Protein AF-A0AAD2FH49-F1 (afdb_monomer_lite)

Radius of gyration: 32.59 Å; chains: 1; bounding box: 81×94×90 Å

Organism: NCBI:txid2856

Sequence (284 aa):
MRTQTQTQTTITRAQTTITLAEEEQEVKKQAQAKAGQAQAKAGRAKRKTRDEAHHVLVRAANIQMIRNMPEADAALTKRPERKGGIVVEDDMRAPFTLQDYVKVMGIAVTAFAFKYSIENGGDGLKIGFYRAQTNKVAKKLVRQGVRQDDGSIKRTGAVIREKGDLYLVDCNVTGSSEGTPDDPKFALKKLFEHHIFQKLDGLVAAGGQYEGYIPVIQGDNAGPHAEKEYFNWCKAQCEQRGWHWEPQAPQMPHINNLDLSVFPCMSRRHCAAARERGGLHVLK

pLDDT: mean 76.57, std 20.21, range [26.25, 97.62]

Foldseek 3Di:
DVVVVVVVVVVVVVVVVVVVVVVVVVVVVVVVVVVVVVVVVVVVVVVVVVQVVVCVVQVVQQLVCLVVPPFPVVPVPDDDDPPDDDPDDDDDDDAPDPVPPPDWDKDWDKDWDDDPDCVVPTDIGGLGIGTFKGKAFAQAWFADWDQDPVRDTDRPHDTPDHGGDIDIDRAAEAQAAQDGSVHGGRHPLSNCVNGNVVSVCQQADPPHVNDPDADEDEDECPRRCVPPVNVVVVQVVSVVVVHHYDYDDPPCLVPPCCSNPVVVVVVVVVVVVCCVPRNDDDDD

InterPro domains:
  IPR036397 Ribonuclease H superfamily [G3DSA:3.30.420.10] (115-277)

Secondary structure (DSSP, 8-state):
-HHHHHHHHHHHHHHHHHHHHHHHHHHHHHHHHHHHHHHHHHHHHHHHHHHHHHHHHHHHHHHHHHHT---TTSSSS-PPP----------------GGG-----EEEEEEEE-SS-GGG--EEEEEEEEE-EEEEE-SS-EEPPEE-TTS-EES-SSEEE-TT-EEEEE--EESS--B-SSSB-EEHHHHIIIIIHHHHHHHHSTTSTTTT---EE----STTTT-HHHHHHHHHHHHHHT-EE-PPPTT-GGG-HIIIIIHHHHHHHHHHHHHHHH------

Structure (mmCIF, N/CA/C/O backbone):
data_AF-A0AAD2FH49-F1
#
_entry.id   AF-A0AAD2FH49-F1
#
loop_
_atom_site.group_PDB
_atom_site.id
_atom_site.type_symbol
_atom_site.label_atom_id
_atom_site.label_alt_id
_atom_site.label_comp_id
_atom_site.label_asym_id
_atom_site.label_entity_id
_atom_site.label_seq_id
_atom_site.pdbx_PDB_ins_code
_atom_site.Cartn_x
_atom_site.Cartn_y
_atom_site.Cartn_z
_atom_site.occupancy
_atom_site.B_iso_or_equiv
_atom_site.auth_seq_id
_atom_site.auth_comp_id
_atom_site.auth_asym_id
_atom_site.auth_atom_id
_atom_site.pdbx_PDB_model_num
ATOM 1 N N . MET A 1 1 ? 56.542 54.021 -61.787 1.00 53.12 1 MET A N 1
ATOM 2 C CA . MET A 1 1 ? 55.299 54.357 -61.050 1.00 53.12 1 MET A CA 1
ATOM 3 C C . MET A 1 1 ? 54.089 53.471 -61.386 1.00 53.12 1 MET A C 1
ATOM 5 O O . MET A 1 1 ? 53.347 53.183 -60.465 1.00 53.12 1 MET A O 1
ATOM 9 N N . ARG A 1 2 ? 53.878 52.971 -62.622 1.00 52.41 2 ARG A N 1
ATOM 10 C CA . ARG A 1 2 ? 52.701 52.122 -62.961 1.00 52.41 2 ARG A CA 1
ATOM 11 C C . ARG A 1 2 ? 52.651 50.734 -62.290 1.00 52.41 2 ARG A C 1
ATOM 13 O O . ARG A 1 2 ? 51.568 50.211 -62.060 1.00 52.41 2 ARG A O 1
ATOM 20 N N . THR A 1 3 ? 53.799 50.151 -61.957 1.00 53.25 3 THR A N 1
ATOM 21 C CA . THR A 1 3 ? 53.907 48.790 -61.403 1.00 53.25 3 THR A CA 1
ATOM 22 C C . THR A 1 3 ? 53.527 48.691 -59.924 1.00 53.25 3 THR A C 1
ATOM 24 O O . THR A 1 3 ? 52.975 47.677 -59.522 1.00 53.25 3 THR A O 1
ATOM 27 N N . GLN A 1 4 ? 53.735 49.737 -59.114 1.00 55.31 4 GLN A N 1
ATOM 28 C CA . GLN A 1 4 ? 53.310 49.725 -57.703 1.00 55.31 4 GLN A CA 1
ATOM 29 C C . GLN A 1 4 ? 51.782 49.779 -57.561 1.00 55.31 4 GLN A C 1
ATOM 31 O O . GLN A 1 4 ? 51.217 49.063 -56.739 1.00 55.31 4 GLN A O 1
ATOM 36 N N . THR A 1 5 ? 51.099 50.555 -58.409 1.00 55.72 5 THR A N 1
ATOM 37 C CA . THR A 1 5 ? 49.636 50.695 -58.367 1.00 55.72 5 THR A CA 1
ATOM 38 C C . THR A 1 5 ? 48.919 49.389 -58.730 1.00 55.72 5 THR A C 1
ATOM 40 O O . THR A 1 5 ? 47.949 49.028 -58.071 1.00 55.72 5 THR A O 1
ATOM 43 N N . GLN A 1 6 ? 49.423 48.629 -59.714 1.00 59.06 6 GLN A N 1
ATOM 44 C CA . GLN A 1 6 ? 48.842 47.331 -60.096 1.00 59.06 6 GLN A CA 1
ATOM 45 C C . GLN A 1 6 ? 48.976 46.271 -58.994 1.00 59.06 6 GLN A C 1
ATOM 47 O O . GLN A 1 6 ? 48.024 45.529 -58.733 1.00 59.06 6 GLN A O 1
ATOM 52 N N . THR A 1 7 ? 50.116 46.222 -58.302 1.00 62.09 7 THR A N 1
ATOM 53 C CA . THR A 1 7 ? 50.324 45.287 -57.187 1.00 62.09 7 THR A CA 1
ATOM 54 C C . THR A 1 7 ? 49.388 45.603 -56.021 1.00 62.09 7 THR A C 1
ATOM 56 O O . THR A 1 7 ? 48.780 44.699 -55.453 1.00 62.09 7 THR A O 1
ATOM 59 N N . GLN A 1 8 ? 49.188 46.887 -55.713 1.00 61.19 8 GLN A N 1
ATOM 60 C CA . GLN A 1 8 ? 48.334 47.313 -54.603 1.00 61.19 8 GLN A CA 1
ATOM 61 C C . GLN A 1 8 ? 46.848 47.025 -54.870 1.00 61.19 8 GLN A C 1
ATOM 63 O O . GLN A 1 8 ? 46.169 46.487 -54.002 1.00 61.19 8 GLN A O 1
ATOM 68 N N . THR A 1 9 ? 46.359 47.252 -56.097 1.00 64.56 9 THR A N 1
ATOM 69 C CA . THR A 1 9 ? 44.984 46.878 -56.488 1.00 64.56 9 THR A CA 1
ATOM 70 C C . THR A 1 9 ? 44.748 45.365 -56.430 1.00 64.56 9 THR A C 1
ATOM 72 O O . THR A 1 9 ? 43.659 44.918 -56.065 1.00 64.56 9 THR A O 1
ATOM 75 N N . THR A 1 10 ? 45.764 44.564 -56.762 1.00 64.25 10 THR A N 1
ATOM 76 C CA . THR A 1 10 ? 45.671 43.096 -56.728 1.00 64.25 10 THR A CA 1
ATOM 77 C C . THR A 1 10 ? 45.606 42.572 -55.292 1.00 64.25 10 THR A C 1
ATOM 79 O O . THR A 1 10 ? 44.780 41.711 -54.995 1.00 64.25 10 THR A O 1
ATOM 82 N N . ILE A 1 11 ? 46.400 43.147 -54.381 1.00 68.06 11 ILE A N 1
ATOM 83 C CA . ILE A 1 11 ? 46.371 42.810 -52.949 1.00 68.06 11 ILE A CA 1
ATOM 84 C C . ILE A 1 11 ? 45.011 43.163 -52.336 1.00 68.06 11 ILE A C 1
ATOM 86 O O . ILE A 1 11 ? 44.427 42.332 -51.646 1.00 68.06 11 ILE A O 1
ATOM 90 N N . THR A 1 12 ? 44.459 44.342 -52.642 1.00 69.00 12 THR A N 1
ATOM 91 C CA . THR A 1 12 ? 43.142 44.745 -52.127 1.00 69.00 12 THR A CA 1
ATOM 92 C C . THR A 1 12 ? 42.029 43.821 -52.623 1.00 69.00 12 THR A C 1
ATOM 94 O O . THR A 1 12 ? 41.204 43.386 -51.827 1.00 69.00 12 THR A O 1
ATOM 97 N N . ARG A 1 13 ? 42.028 43.434 -53.909 1.00 68.94 13 ARG A N 1
ATOM 98 C CA . ARG A 1 13 ? 41.040 42.474 -54.442 1.00 68.94 13 ARG A CA 1
ATOM 99 C C . ARG A 1 13 ? 41.152 41.093 -53.795 1.00 68.94 13 ARG A C 1
ATOM 101 O O . ARG A 1 13 ? 40.127 40.477 -53.507 1.00 68.94 13 ARG A O 1
ATOM 108 N N . ALA A 1 14 ? 42.372 40.617 -53.546 1.00 66.00 14 ALA A N 1
ATOM 109 C CA . ALA A 1 14 ? 42.597 39.351 -52.856 1.00 66.00 14 ALA A CA 1
ATOM 110 C C . ALA A 1 14 ? 42.095 39.405 -51.402 1.00 66.00 14 ALA A C 1
ATOM 112 O O . ALA A 1 14 ? 41.391 38.497 -50.971 1.00 66.00 14 ALA A O 1
ATOM 113 N N . GLN A 1 15 ? 42.368 40.498 -50.681 1.00 69.06 15 GLN A N 1
ATOM 114 C CA . GLN A 1 15 ? 41.883 40.705 -49.313 1.00 69.06 15 GLN A CA 1
ATOM 115 C C . GLN A 1 15 ? 40.352 40.748 -49.247 1.00 69.06 15 GLN A C 1
ATOM 117 O O . GLN A 1 15 ? 39.769 40.026 -48.447 1.00 69.06 15 GLN A O 1
ATOM 122 N N . THR A 1 16 ? 39.686 41.492 -50.139 1.00 70.88 16 THR A N 1
ATOM 123 C CA . THR A 1 16 ? 38.213 41.524 -50.197 1.00 70.88 16 THR A CA 1
ATOM 124 C C . THR A 1 16 ? 37.614 40.148 -50.502 1.00 70.88 16 THR A C 1
ATOM 126 O O . THR A 1 16 ? 36.592 39.782 -49.930 1.00 70.88 16 THR A O 1
ATOM 129 N N . THR A 1 17 ? 38.257 39.360 -51.369 1.00 73.06 17 THR A N 1
ATOM 130 C CA . THR A 1 17 ? 37.781 38.009 -51.714 1.00 73.06 17 THR A CA 1
ATOM 131 C C . THR A 1 17 ? 37.898 37.047 -50.527 1.00 73.06 17 THR A C 1
ATOM 133 O O . THR A 1 17 ? 36.992 36.248 -50.303 1.00 73.06 17 THR A O 1
ATOM 136 N N . ILE A 1 18 ? 38.976 37.143 -49.741 1.00 76.69 18 ILE A N 1
ATOM 137 C CA . ILE A 1 18 ? 39.164 36.339 -48.524 1.00 76.69 18 ILE A CA 1
ATOM 138 C C . ILE A 1 18 ? 38.099 36.698 -47.482 1.00 76.69 18 ILE A C 1
ATOM 140 O O . ILE A 1 18 ? 37.434 35.801 -46.972 1.00 76.69 18 ILE A O 1
ATOM 144 N N . THR A 1 19 ? 37.864 37.990 -47.237 1.00 76.69 19 THR A N 1
ATOM 145 C CA . THR A 1 19 ? 36.860 38.438 -46.258 1.00 76.69 19 THR A CA 1
ATOM 146 C C . THR A 1 19 ? 35.450 37.964 -46.618 1.00 76.69 19 THR A C 1
ATOM 148 O O . THR A 1 19 ? 34.736 37.457 -45.759 1.00 76.69 19 THR A O 1
ATOM 151 N N . LEU A 1 20 ? 35.060 38.042 -47.895 1.00 79.38 20 LEU A N 1
ATOM 152 C CA . LEU A 1 20 ? 33.750 37.553 -48.344 1.00 79.38 20 LEU A CA 1
ATOM 153 C C . LEU A 1 20 ? 33.606 36.030 -48.184 1.00 79.38 20 LEU A C 1
ATOM 155 O O . LEU A 1 20 ? 32.535 35.546 -47.821 1.00 79.38 20 LEU A O 1
ATOM 159 N N . ALA A 1 21 ? 34.678 35.268 -48.421 1.00 77.44 21 ALA A N 1
ATOM 160 C CA . ALA A 1 21 ? 34.669 33.819 -48.231 1.00 77.44 21 ALA A CA 1
ATOM 161 C C . ALA A 1 21 ? 34.563 33.425 -46.744 1.00 77.44 21 ALA A C 1
ATOM 163 O O . ALA A 1 21 ? 33.875 32.457 -46.412 1.00 77.44 21 ALA A O 1
ATOM 164 N N . GLU A 1 22 ? 35.209 34.177 -45.850 1.00 82.75 22 GLU A N 1
ATOM 165 C CA . GLU A 1 22 ? 35.111 33.987 -44.397 1.00 82.75 22 GLU A CA 1
ATOM 166 C C . GLU A 1 22 ? 33.700 34.303 -43.878 1.00 82.75 22 GLU A C 1
ATOM 168 O O . GLU A 1 22 ? 33.132 33.510 -43.121 1.00 82.75 22 GLU A O 1
ATOM 173 N N . GLU A 1 23 ? 33.085 35.395 -44.344 1.00 83.38 23 GLU A N 1
ATOM 174 C CA . GLU A 1 23 ? 31.694 35.734 -44.016 1.00 83.38 23 GLU A CA 1
ATOM 175 C C . GLU A 1 23 ? 30.713 34.656 -44.503 1.00 83.38 23 GLU A C 1
ATOM 177 O O . GLU A 1 23 ? 29.817 34.242 -43.762 1.00 83.38 23 GLU A O 1
ATOM 182 N N . GLU A 1 24 ? 30.900 34.131 -45.718 1.00 85.44 24 GLU A N 1
ATOM 183 C CA . GLU A 1 24 ? 30.046 33.067 -46.255 1.00 85.44 24 GLU A CA 1
ATOM 184 C C . GLU A 1 24 ? 30.174 31.759 -45.450 1.00 85.44 24 GLU A C 1
ATOM 186 O O . GLU A 1 24 ? 29.178 31.061 -45.216 1.00 85.44 24 GLU A O 1
ATOM 191 N N . GLN A 1 25 ? 31.381 31.422 -44.982 1.00 81.56 25 GLN A N 1
ATOM 192 C CA . GLN A 1 25 ? 31.589 30.265 -44.108 1.00 81.56 25 GLN A CA 1
ATOM 193 C C . GLN A 1 25 ? 30.928 30.445 -42.740 1.00 81.56 25 GLN A C 1
ATOM 195 O O . GLN A 1 25 ? 30.289 29.510 -42.244 1.00 81.56 25 GLN A O 1
ATOM 200 N N . GLU A 1 26 ? 31.020 31.634 -42.148 1.00 83.81 26 GLU A N 1
ATOM 201 C CA . GLU A 1 26 ? 30.412 31.918 -40.849 1.00 83.81 26 GLU A CA 1
ATOM 202 C C . GLU A 1 26 ? 28.875 31.876 -40.930 1.00 83.81 26 GLU A C 1
ATOM 204 O O . GLU A 1 26 ? 28.218 31.250 -40.090 1.00 83.81 26 GLU A O 1
ATOM 209 N N . VAL A 1 27 ? 28.283 32.407 -42.007 1.00 85.38 27 VAL A N 1
ATOM 210 C CA . VAL A 1 27 ? 26.836 32.302 -42.269 1.00 85.38 27 VAL A CA 1
ATOM 211 C C . VAL A 1 27 ? 26.397 30.838 -42.412 1.00 85.38 27 VAL A C 1
ATOM 213 O O . VAL A 1 27 ? 25.392 30.428 -41.817 1.00 85.38 27 VAL A O 1
ATOM 216 N N . LYS A 1 28 ? 27.159 30.008 -43.138 1.00 86.00 28 LYS A N 1
ATOM 217 C CA . LYS A 1 28 ? 26.867 28.567 -43.279 1.00 86.00 28 LYS A CA 1
ATOM 218 C C . LYS A 1 28 ? 26.944 27.831 -41.939 1.00 86.00 28 LYS A C 1
ATOM 220 O O . LYS A 1 28 ? 26.070 27.013 -41.638 1.00 86.00 28 LYS A O 1
ATOM 225 N N . LYS A 1 29 ? 27.934 28.151 -41.105 1.00 84.62 29 LYS A N 1
ATOM 226 C CA . LYS A 1 29 ? 28.106 27.566 -39.767 1.00 84.62 29 LYS A CA 1
ATOM 227 C C . LYS A 1 29 ? 26.946 27.928 -38.835 1.00 84.62 29 LYS A C 1
ATOM 229 O O . LYS A 1 29 ? 26.402 27.057 -38.151 1.00 84.62 29 LYS A O 1
ATOM 234 N N . GLN A 1 30 ? 26.495 29.181 -38.864 1.00 83.50 30 GLN A N 1
ATOM 235 C CA . GLN A 1 30 ? 25.332 29.629 -38.093 1.00 83.50 30 GLN A CA 1
ATOM 236 C C . GLN A 1 30 ? 24.026 28.969 -38.562 1.00 83.50 30 GLN A C 1
ATOM 238 O O . GLN A 1 30 ? 23.188 28.599 -37.733 1.00 83.50 30 GLN A O 1
ATOM 243 N N . ALA A 1 31 ? 23.852 28.762 -39.872 1.00 81.25 31 ALA A N 1
ATOM 244 C CA . ALA A 1 31 ? 22.690 28.062 -40.418 1.00 81.25 31 ALA A CA 1
ATOM 245 C C . ALA A 1 31 ? 22.644 26.587 -39.973 1.00 81.25 31 ALA A C 1
ATOM 247 O O . ALA A 1 31 ? 21.594 26.102 -39.540 1.00 81.25 31 ALA A O 1
ATOM 248 N N . GLN A 1 32 ? 23.787 25.891 -39.991 1.00 80.19 32 GLN A N 1
ATOM 249 C CA . GLN A 1 32 ? 23.897 24.510 -39.506 1.00 80.19 32 GLN A CA 1
ATOM 250 C C . GLN A 1 32 ? 23.611 24.398 -38.000 1.00 80.19 32 GLN A C 1
ATOM 252 O O . GLN A 1 32 ? 22.872 23.506 -37.577 1.00 80.19 32 GLN A O 1
ATOM 257 N N . ALA A 1 33 ? 24.114 25.336 -37.191 1.00 80.12 33 ALA A N 1
ATOM 258 C CA . ALA A 1 33 ? 23.836 25.374 -35.755 1.00 80.12 33 ALA A CA 1
ATOM 259 C C . ALA A 1 33 ? 22.334 25.561 -35.456 1.00 80.12 33 ALA A C 1
ATOM 261 O O . ALA A 1 33 ? 21.773 24.864 -34.604 1.00 80.12 33 ALA A O 1
ATOM 262 N N . LYS A 1 34 ? 21.652 26.449 -36.195 1.00 80.25 34 LYS A N 1
ATOM 263 C CA . LYS A 1 34 ? 20.197 26.655 -36.069 1.00 80.25 34 LYS A CA 1
ATOM 264 C C . LYS A 1 34 ? 19.398 25.414 -36.480 1.00 80.25 34 LYS A C 1
ATOM 266 O O . LYS A 1 34 ? 18.447 25.050 -35.785 1.00 80.25 34 LYS A O 1
ATOM 271 N N . ALA A 1 35 ? 19.803 24.726 -37.550 1.00 75.12 35 ALA A N 1
ATOM 272 C CA . ALA A 1 35 ? 19.168 23.480 -37.983 1.00 75.12 35 ALA A CA 1
ATOM 273 C C . ALA A 1 35 ? 19.304 22.363 -36.928 1.00 75.12 35 ALA A C 1
ATOM 275 O O . ALA A 1 35 ? 18.316 21.697 -36.606 1.00 75.12 35 ALA A O 1
ATOM 276 N N . GLY A 1 36 ? 20.486 22.217 -36.317 1.00 76.31 36 GLY A N 1
ATOM 277 C CA . GLY A 1 36 ? 20.716 21.263 -35.226 1.00 76.31 36 GLY A CA 1
ATOM 278 C C . GLY A 1 36 ? 19.853 21.548 -33.990 1.00 76.31 36 GLY A C 1
ATOM 279 O O . GLY A 1 36 ? 19.238 20.637 -33.430 1.00 76.31 36 GLY A O 1
ATOM 280 N N . GLN A 1 37 ? 19.717 22.820 -33.598 1.00 74.94 37 GLN A N 1
ATOM 281 C CA . GLN A 1 37 ? 18.841 23.214 -32.487 1.00 74.94 37 GLN A CA 1
ATOM 282 C C . GLN A 1 37 ? 17.354 22.947 -32.776 1.00 74.94 37 GLN A C 1
ATOM 284 O O . GLN A 1 37 ? 16.621 22.512 -31.882 1.00 74.94 37 GLN A O 1
ATOM 289 N N . ALA A 1 38 ? 16.899 23.171 -34.012 1.00 71.81 38 ALA A N 1
ATOM 290 C CA . ALA A 1 38 ? 15.523 22.889 -34.421 1.00 71.81 38 ALA A CA 1
ATOM 291 C C . ALA A 1 38 ? 15.215 21.380 -34.402 1.00 71.81 38 ALA A C 1
ATOM 293 O O . ALA A 1 38 ? 14.187 20.966 -33.860 1.00 71.81 38 ALA A O 1
ATOM 294 N N . GLN A 1 39 ? 16.133 20.547 -34.905 1.00 69.81 39 GLN A N 1
ATOM 295 C CA . GLN A 1 39 ? 16.002 19.086 -34.863 1.00 69.81 39 GLN A CA 1
ATOM 296 C C . GLN A 1 39 ? 15.996 18.548 -33.424 1.00 69.81 39 GLN A C 1
ATOM 298 O O . GLN A 1 39 ? 15.160 17.705 -33.084 1.00 69.81 39 GLN A O 1
ATOM 303 N N . ALA A 1 40 ? 16.849 19.083 -32.544 1.00 66.88 40 ALA A N 1
ATOM 304 C CA . ALA A 1 40 ? 16.867 18.717 -31.128 1.00 66.88 40 ALA A CA 1
ATOM 305 C C . ALA A 1 40 ? 15.551 19.084 -30.411 1.00 66.88 40 ALA A C 1
ATOM 307 O O . ALA A 1 40 ? 15.006 18.275 -29.652 1.00 66.88 40 ALA A O 1
ATOM 308 N N . LYS A 1 41 ? 14.990 20.273 -30.684 1.00 71.62 41 LYS A N 1
ATOM 309 C CA . LYS A 1 41 ? 13.680 20.689 -30.147 1.00 71.62 41 LYS A CA 1
ATOM 310 C C . LYS A 1 41 ? 12.543 19.793 -30.648 1.00 71.62 41 LYS A C 1
ATOM 312 O O . LYS A 1 41 ? 11.722 19.360 -29.839 1.00 71.62 41 LYS A O 1
ATOM 317 N N . ALA A 1 42 ? 12.522 19.455 -31.938 1.00 65.06 42 ALA A N 1
ATOM 318 C CA . ALA A 1 42 ? 11.515 18.564 -32.517 1.00 65.06 42 ALA A CA 1
ATOM 319 C C . ALA A 1 42 ? 11.593 17.136 -31.940 1.00 65.06 42 ALA A C 1
ATOM 321 O O . ALA A 1 42 ? 10.566 16.539 -31.609 1.00 65.06 42 ALA A O 1
ATOM 322 N N . GLY A 1 43 ? 12.806 16.606 -31.743 1.00 64.31 43 GLY A N 1
ATOM 323 C CA . GLY A 1 43 ? 13.026 15.314 -31.087 1.00 64.31 43 GLY A CA 1
ATOM 324 C C . GLY A 1 43 ? 12.537 15.298 -29.635 1.00 64.31 43 GLY A C 1
ATOM 325 O O . GLY A 1 43 ? 11.870 14.352 -29.213 1.00 64.31 43 GLY A O 1
ATOM 326 N N . ARG A 1 44 ? 12.791 16.377 -28.880 1.00 59.75 44 ARG A N 1
ATOM 327 C CA . ARG A 1 44 ? 12.320 16.526 -27.493 1.00 59.75 44 ARG A CA 1
ATOM 328 C C . ARG A 1 44 ? 10.791 16.601 -27.404 1.00 59.75 44 ARG A C 1
ATOM 330 O O . ARG A 1 44 ? 10.213 15.963 -26.528 1.00 59.75 44 ARG A O 1
ATOM 337 N N . ALA A 1 45 ? 10.137 17.313 -28.324 1.00 59.69 45 ALA A N 1
ATOM 338 C CA . ALA A 1 45 ? 8.676 17.414 -28.381 1.00 59.69 45 ALA A CA 1
ATOM 339 C C . ALA A 1 45 ? 8.000 16.072 -28.730 1.00 59.69 45 ALA A C 1
ATOM 341 O O . ALA A 1 45 ? 7.026 15.682 -28.083 1.00 59.69 45 ALA A O 1
ATOM 342 N N . LYS A 1 46 ? 8.553 15.314 -29.691 1.00 58.53 46 LYS A N 1
ATOM 343 C CA . LYS A 1 46 ? 8.072 13.960 -30.033 1.00 58.53 46 LYS A CA 1
ATOM 344 C C . LYS A 1 46 ? 8.252 12.957 -28.891 1.00 58.53 46 LYS A C 1
ATOM 346 O O . LYS A 1 46 ? 7.409 12.088 -28.692 1.00 58.53 46 LYS A O 1
ATOM 351 N N . ARG A 1 47 ? 9.342 13.066 -28.124 1.00 53.44 47 ARG A N 1
ATOM 352 C CA . ARG A 1 47 ? 9.573 12.207 -26.952 1.00 53.44 47 ARG A CA 1
ATOM 353 C C . ARG A 1 47 ? 8.571 12.512 -25.837 1.00 53.44 47 ARG A C 1
ATOM 355 O O . ARG A 1 47 ? 7.951 11.589 -25.330 1.00 53.44 47 ARG A O 1
ATOM 362 N N . LYS A 1 48 ? 8.334 13.797 -25.552 1.00 57.28 48 LYS A N 1
ATOM 363 C CA . LYS A 1 48 ? 7.372 14.246 -24.535 1.00 57.28 48 LYS A CA 1
ATOM 364 C C . LYS A 1 48 ? 5.942 13.772 -24.828 1.00 57.28 48 LYS A C 1
ATOM 366 O O . LYS A 1 48 ? 5.312 13.186 -23.960 1.00 57.28 48 LYS A O 1
ATOM 371 N N . THR A 1 49 ? 5.472 13.939 -26.063 1.00 58.00 49 THR A N 1
ATOM 372 C CA . THR A 1 49 ? 4.125 13.498 -26.485 1.00 58.00 49 THR A CA 1
ATOM 373 C C . THR A 1 49 ? 3.953 11.978 -26.435 1.00 58.00 49 THR A C 1
ATOM 375 O O . THR A 1 49 ? 2.907 11.483 -26.017 1.00 58.00 49 THR A O 1
ATOM 378 N N . ARG A 1 50 ? 4.990 11.210 -26.800 1.00 56.38 50 ARG A N 1
ATOM 379 C CA . ARG A 1 50 ? 4.968 9.746 -26.670 1.00 56.38 50 ARG A CA 1
ATOM 380 C C . ARG A 1 50 ? 4.955 9.297 -25.208 1.00 56.38 50 ARG A C 1
ATOM 382 O O . ARG A 1 50 ? 4.221 8.372 -24.870 1.00 56.38 50 ARG A O 1
ATOM 389 N N . ASP A 1 51 ? 5.755 9.939 -24.363 1.00 51.47 51 ASP A N 1
ATOM 390 C CA . ASP A 1 51 ? 5.831 9.625 -22.936 1.00 51.47 51 ASP A CA 1
ATOM 391 C C . ASP A 1 51 ? 4.507 9.973 -22.226 1.00 51.47 51 ASP A C 1
ATOM 393 O O . ASP A 1 51 ? 4.055 9.203 -21.383 1.00 51.47 51 ASP A O 1
ATOM 397 N N . GLU A 1 52 ? 3.825 11.052 -22.628 1.00 57.28 52 GLU A N 1
ATOM 398 C CA . GLU A 1 52 ? 2.488 11.426 -22.138 1.00 57.28 52 GLU A CA 1
ATOM 399 C C . GLU A 1 52 ? 1.411 10.399 -22.527 1.00 57.28 52 GLU A C 1
ATOM 401 O O . GLU A 1 52 ? 0.680 9.922 -21.658 1.00 57.28 52 GLU A O 1
ATOM 406 N N . ALA A 1 53 ? 1.341 9.984 -23.797 1.00 57.47 53 ALA A N 1
ATOM 407 C CA . ALA A 1 53 ? 0.386 8.961 -24.242 1.00 57.47 53 ALA A CA 1
ATOM 408 C C . ALA A 1 53 ? 0.613 7.609 -23.537 1.00 57.47 53 ALA A C 1
ATOM 410 O O . ALA A 1 53 ? -0.328 6.931 -23.119 1.00 57.47 53 ALA A O 1
ATOM 411 N N . HIS A 1 54 ? 1.881 7.244 -23.347 1.00 57.34 54 HIS A N 1
ATOM 412 C CA . HIS A 1 54 ? 2.278 6.042 -22.625 1.00 57.34 54 HIS A CA 1
ATOM 413 C C . HIS A 1 54 ? 1.934 6.127 -21.131 1.00 57.34 54 HIS A C 1
ATOM 415 O O . HIS A 1 54 ? 1.485 5.148 -20.536 1.00 57.34 54 HIS A O 1
ATOM 421 N N . HIS A 1 55 ? 2.088 7.306 -20.526 1.00 56.28 55 HIS A N 1
ATOM 422 C CA . HIS A 1 55 ? 1.701 7.558 -19.143 1.00 56.28 55 HIS A CA 1
ATOM 423 C C . HIS A 1 55 ? 0.184 7.442 -18.945 1.00 56.28 55 HIS A C 1
ATOM 425 O O . HIS A 1 55 ? -0.255 6.862 -17.956 1.00 56.28 55 HIS A O 1
ATOM 431 N N . VAL A 1 56 ? -0.628 7.932 -19.888 1.00 62.22 56 VAL A N 1
ATOM 432 C CA . VAL A 1 56 ? -2.096 7.800 -19.837 1.00 62.22 56 VAL A CA 1
ATOM 433 C C . VAL A 1 56 ? -2.529 6.332 -19.904 1.00 62.22 56 VAL A C 1
ATOM 435 O O . VAL A 1 56 ? -3.332 5.904 -19.076 1.00 62.22 56 VAL A O 1
ATOM 438 N N . LEU A 1 57 ? -1.959 5.543 -20.822 1.00 57.53 57 LEU A N 1
ATOM 439 C CA . LEU A 1 57 ? -2.260 4.111 -20.956 1.00 57.53 57 LEU A CA 1
ATOM 440 C C . LEU A 1 57 ? -1.872 3.310 -19.707 1.00 57.53 57 LEU A C 1
ATOM 442 O O . LEU A 1 57 ? -2.683 2.541 -19.192 1.00 57.53 57 LEU A O 1
ATOM 446 N N . VAL A 1 58 ? -0.661 3.523 -19.181 1.00 55.69 58 VAL A N 1
ATOM 447 C CA . VAL A 1 58 ? -0.200 2.854 -17.954 1.00 55.69 58 VAL A CA 1
ATOM 448 C C . VAL A 1 58 ? -1.048 3.282 -16.756 1.00 55.69 58 VAL A C 1
ATOM 450 O O . VAL A 1 58 ? -1.444 2.438 -15.958 1.00 55.69 58 VAL A O 1
ATOM 453 N N . ARG A 1 59 ? -1.413 4.566 -16.648 1.00 58.41 59 ARG A N 1
ATOM 454 C CA . ARG A 1 59 ? -2.277 5.065 -15.569 1.00 58.41 59 ARG A CA 1
ATOM 455 C C . ARG A 1 59 ? -3.676 4.451 -15.627 1.00 58.41 59 ARG A C 1
ATOM 457 O O . ARG A 1 59 ? -4.186 4.048 -14.585 1.00 58.41 59 ARG A O 1
ATOM 464 N N . ALA A 1 60 ? -4.279 4.351 -16.811 1.00 58.97 60 ALA A N 1
ATOM 465 C CA . ALA A 1 60 ? -5.583 3.714 -16.992 1.00 58.97 60 ALA A CA 1
ATOM 466 C C . ALA A 1 60 ? -5.531 2.220 -16.629 1.00 58.97 60 ALA A C 1
ATOM 468 O O . ALA A 1 60 ? -6.358 1.750 -15.846 1.00 58.97 60 ALA A O 1
ATOM 469 N N . ALA A 1 61 ? -4.505 1.505 -17.103 1.00 55.31 61 ALA A N 1
ATOM 470 C CA . ALA A 1 61 ? -4.284 0.099 -16.770 1.00 55.31 61 ALA A CA 1
ATOM 471 C C . ALA A 1 61 ? -4.038 -0.112 -15.267 1.00 55.31 61 ALA A C 1
ATOM 473 O O . ALA A 1 61 ? -4.552 -1.065 -14.691 1.00 55.31 61 ALA A O 1
ATOM 474 N N . ASN A 1 62 ? -3.306 0.790 -14.607 1.00 53.28 62 ASN A N 1
ATOM 475 C CA . ASN A 1 62 ? -3.050 0.718 -13.168 1.00 53.28 62 ASN A CA 1
ATOM 476 C C . ASN A 1 62 ? -4.308 0.990 -12.347 1.00 53.28 62 ASN A C 1
ATOM 478 O O . ASN A 1 62 ? -4.564 0.259 -11.400 1.00 53.28 62 ASN A O 1
ATOM 482 N N . ILE A 1 63 ? -5.121 1.983 -12.721 1.00 55.12 63 ILE A N 1
ATOM 483 C CA . ILE A 1 63 ? -6.417 2.239 -12.071 1.00 55.12 63 ILE A CA 1
ATOM 484 C C . ILE A 1 63 ? -7.336 1.023 -12.223 1.00 55.12 63 ILE A C 1
ATOM 486 O O . ILE A 1 63 ? -7.991 0.621 -11.265 1.00 55.12 63 ILE A O 1
ATOM 490 N N . GLN A 1 64 ? -7.372 0.416 -13.410 1.00 51.28 64 GLN A N 1
ATOM 491 C CA . GLN A 1 64 ? -8.200 -0.756 -13.670 1.00 51.28 64 GLN A CA 1
ATOM 492 C C . GLN A 1 64 ? -7.678 -2.009 -12.958 1.00 51.28 64 GLN A C 1
ATOM 494 O O . GLN A 1 64 ? -8.472 -2.798 -12.465 1.00 51.28 64 GLN A O 1
ATOM 499 N N . MET A 1 65 ? -6.360 -2.172 -12.837 1.00 54.16 65 MET A N 1
ATOM 500 C CA . MET A 1 65 ? -5.745 -3.258 -12.075 1.00 54.16 65 MET A CA 1
ATOM 501 C C . MET A 1 65 ? -6.003 -3.111 -10.577 1.00 54.16 65 MET A C 1
ATOM 503 O O . MET A 1 65 ? -6.371 -4.094 -9.955 1.00 54.16 65 MET A O 1
ATOM 507 N N . ILE A 1 66 ? -5.833 -1.905 -10.027 1.00 51.88 66 ILE A N 1
ATOM 508 C CA . ILE A 1 66 ? -6.202 -1.540 -8.654 1.00 51.88 66 ILE A CA 1
ATOM 509 C C . ILE A 1 66 ? -7.658 -1.977 -8.440 1.00 51.88 66 ILE A C 1
ATOM 511 O O . ILE A 1 66 ? -7.900 -2.941 -7.721 1.00 51.88 66 ILE A O 1
ATOM 515 N N . ARG A 1 67 ? -8.610 -1.449 -9.221 1.00 51.47 67 ARG A N 1
ATOM 516 C CA . ARG A 1 67 ? -10.037 -1.834 -9.156 1.00 51.47 67 ARG A CA 1
ATOM 517 C C . ARG A 1 67 ? -10.307 -3.340 -9.265 1.00 51.47 67 ARG A C 1
ATOM 519 O O . ARG A 1 67 ? -11.223 -3.826 -8.614 1.00 51.47 67 ARG A O 1
ATOM 526 N N . ASN A 1 68 ? -9.520 -4.060 -10.062 1.00 44.12 68 ASN A N 1
ATOM 527 C CA . ASN A 1 68 ? -9.692 -5.487 -10.327 1.00 44.12 68 ASN A CA 1
ATOM 528 C C . ASN A 1 68 ? -8.737 -6.380 -9.518 1.00 44.12 68 ASN A C 1
ATOM 530 O O . ASN A 1 68 ? -8.599 -7.554 -9.866 1.00 44.12 68 ASN A O 1
ATOM 534 N N . MET A 1 69 ? -8.039 -5.864 -8.494 1.00 44.94 69 MET A N 1
ATOM 535 C CA . MET A 1 69 ? -7.113 -6.672 -7.698 1.00 44.94 69 MET A CA 1
ATOM 536 C C . MET A 1 69 ? -7.903 -7.799 -7.019 1.00 44.94 69 MET A C 1
ATOM 538 O O . MET A 1 69 ? -8.731 -7.513 -6.152 1.00 44.94 69 MET A O 1
ATOM 542 N N . PRO A 1 70 ? -7.668 -9.076 -7.378 1.00 40.09 70 PRO A N 1
ATOM 543 C CA . PRO A 1 70 ? -8.291 -10.173 -6.660 1.00 40.09 70 PRO A CA 1
ATOM 544 C C . PRO A 1 70 ? -7.744 -10.184 -5.233 1.00 40.09 70 PRO A C 1
ATOM 546 O O . PRO A 1 70 ? -6.541 -9.997 -5.020 1.00 40.09 70 PRO A O 1
ATOM 549 N N . GLU A 1 71 ? -8.610 -10.435 -4.252 1.00 48.66 71 GLU A N 1
ATOM 550 C CA . GLU A 1 71 ? -8.154 -10.770 -2.906 1.00 48.66 71 GLU A CA 1
ATOM 551 C C . GLU A 1 71 ? -7.180 -11.948 -3.029 1.00 48.66 71 GLU A C 1
ATOM 553 O O . GLU A 1 71 ? -7.484 -12.952 -3.679 1.00 48.66 71 GLU A O 1
ATOM 558 N N . ALA A 1 72 ? -5.972 -11.801 -2.474 1.00 43.97 72 ALA A N 1
ATOM 559 C CA . ALA A 1 72 ? -4.850 -12.716 -2.705 1.00 43.97 72 ALA A CA 1
ATOM 560 C C . ALA A 1 72 ? -5.153 -14.199 -2.388 1.00 43.97 72 ALA A C 1
ATOM 562 O O . ALA A 1 72 ? -4.399 -15.075 -2.811 1.00 43.97 72 ALA A O 1
ATOM 563 N N . ASP A 1 73 ? -6.267 -14.487 -1.708 1.00 38.34 73 ASP A N 1
ATOM 564 C CA . ASP A 1 73 ? -6.734 -15.843 -1.419 1.00 38.34 73 ASP A CA 1
ATOM 565 C C . ASP A 1 73 ? -7.224 -16.593 -2.677 1.00 38.34 73 ASP A C 1
ATOM 567 O O . ASP A 1 73 ? -7.072 -17.811 -2.752 1.00 38.34 73 ASP A O 1
ATOM 571 N N . ALA A 1 74 ? -7.722 -15.905 -3.715 1.00 34.41 74 ALA A N 1
ATOM 572 C CA . ALA A 1 74 ? -8.242 -16.562 -4.924 1.00 34.41 74 ALA A CA 1
ATOM 573 C C . ALA A 1 74 ? -7.158 -16.941 -5.957 1.00 34.41 74 ALA A C 1
ATOM 575 O O . ALA A 1 74 ? -7.370 -17.823 -6.789 1.00 34.41 74 ALA A O 1
ATOM 576 N N . ALA A 1 75 ? -5.985 -16.299 -5.924 1.00 36.09 75 ALA A N 1
ATOM 577 C CA . ALA A 1 75 ? -4.940 -16.481 -6.942 1.00 36.09 75 ALA A CA 1
ATOM 578 C C . ALA A 1 75 ? -3.910 -17.578 -6.601 1.00 36.09 75 ALA A C 1
ATOM 580 O O . ALA A 1 75 ? -3.112 -17.966 -7.455 1.00 36.09 75 ALA A O 1
ATOM 581 N N . LEU A 1 76 ? -3.922 -18.101 -5.371 1.00 35.62 76 LEU A N 1
ATOM 582 C CA . LEU A 1 76 ? -2.996 -19.150 -4.927 1.00 35.62 76 LEU A CA 1
ATOM 583 C C . LEU A 1 76 ? -3.442 -20.576 -5.300 1.00 35.62 76 LEU A C 1
ATOM 585 O O . LEU A 1 76 ? -2.651 -21.504 -5.144 1.00 35.62 76 LEU A O 1
ATOM 589 N N . THR A 1 77 ? -4.656 -20.766 -5.833 1.00 33.38 77 THR A N 1
ATOM 590 C CA . THR A 1 77 ? -5.250 -22.101 -6.046 1.00 33.38 77 THR A CA 1
ATOM 591 C C . THR A 1 77 ? -5.368 -22.563 -7.498 1.00 33.38 77 THR A C 1
ATOM 593 O O . THR A 1 77 ? -5.748 -23.709 -7.719 1.00 33.38 77 THR A O 1
ATOM 596 N N . LYS A 1 78 ? -5.006 -21.763 -8.510 1.00 29.62 78 LYS A N 1
ATOM 597 C CA . LYS A 1 78 ? -5.062 -22.222 -9.913 1.00 29.62 78 LYS A CA 1
ATOM 598 C C . LYS A 1 78 ? -3.830 -21.810 -10.714 1.00 29.62 78 LYS A C 1
ATOM 600 O O . LYS A 1 78 ? -3.811 -20.780 -11.381 1.00 29.62 78 LYS A O 1
ATOM 605 N N . ARG A 1 79 ? -2.799 -22.664 -10.701 1.00 34.03 79 ARG A N 1
ATOM 606 C CA . ARG A 1 79 ? -1.898 -22.767 -11.861 1.00 34.03 79 ARG A CA 1
ATOM 607 C C . ARG A 1 79 ? -2.681 -23.424 -13.009 1.00 34.03 79 ARG A C 1
ATOM 609 O O . ARG A 1 79 ? -3.427 -24.361 -12.736 1.00 34.03 79 ARG A O 1
ATOM 616 N N . PRO A 1 80 ? -2.512 -22.987 -14.267 1.00 31.75 80 PRO A N 1
ATOM 617 C CA . PRO A 1 80 ? -3.068 -23.709 -15.404 1.00 31.75 80 PRO A CA 1
ATOM 618 C C . PRO A 1 80 ? -2.448 -25.111 -15.470 1.00 31.75 80 PRO A C 1
ATOM 620 O O . PRO A 1 80 ? -1.225 -25.259 -15.378 1.00 31.75 80 PRO A O 1
ATOM 623 N N . GLU A 1 81 ? -3.297 -26.130 -15.603 1.00 29.75 81 GLU A N 1
ATOM 624 C CA . GLU A 1 81 ? -2.881 -27.507 -15.858 1.00 29.75 81 GLU A CA 1
ATOM 625 C C . GLU A 1 81 ? -1.973 -27.548 -17.091 1.00 29.75 81 GLU A C 1
ATOM 627 O O . GLU A 1 81 ? -2.345 -27.117 -18.186 1.00 29.75 81 GLU A O 1
ATOM 632 N N . ARG A 1 82 ? -0.761 -28.082 -16.917 1.00 34.81 82 ARG A N 1
ATOM 633 C CA . ARG A 1 82 ? 0.095 -28.456 -18.041 1.00 34.81 82 ARG A CA 1
ATOM 634 C C . ARG A 1 82 ? -0.532 -29.676 -18.713 1.00 34.81 82 ARG A C 1
ATOM 636 O O . ARG A 1 82 ? -0.321 -30.800 -18.275 1.00 34.81 82 ARG A O 1
ATOM 643 N N . LYS A 1 83 ? -1.299 -29.459 -19.782 1.00 31.47 83 LYS A N 1
ATOM 644 C CA . LYS A 1 83 ? -1.620 -30.522 -20.740 1.00 31.47 83 LYS A CA 1
ATOM 645 C C . LYS A 1 83 ? -0.367 -30.821 -21.559 1.00 31.47 83 LYS A C 1
ATOM 647 O O . LYS A 1 83 ? 0.081 -29.982 -22.333 1.00 31.47 83 LYS A O 1
ATOM 652 N N . GLY A 1 84 ? 0.195 -32.004 -21.353 1.00 31.33 84 GLY A N 1
ATOM 653 C CA . GLY A 1 84 ? 1.354 -32.502 -22.087 1.00 31.33 84 GLY A CA 1
ATOM 654 C C . GLY A 1 84 ? 2.156 -33.451 -21.215 1.00 31.33 84 GLY A C 1
ATOM 655 O O . GLY A 1 84 ? 3.030 -33.013 -20.471 1.00 31.33 84 GLY A O 1
ATOM 656 N N . GLY A 1 85 ? 1.817 -34.739 -21.277 1.00 36.81 85 GLY A N 1
ATOM 657 C CA . GLY A 1 85 ? 2.602 -35.794 -20.657 1.00 36.81 85 GLY A CA 1
ATOM 658 C C . GLY A 1 85 ? 3.982 -35.858 -21.299 1.00 36.81 85 GLY A C 1
ATOM 659 O O . GLY A 1 85 ? 4.103 -36.097 -22.497 1.00 36.81 85 GLY A O 1
ATOM 660 N N . ILE A 1 86 ? 5.009 -35.641 -20.488 1.00 28.44 86 ILE A N 1
ATOM 661 C CA . ILE A 1 86 ? 6.359 -36.125 -20.740 1.00 28.44 86 ILE A CA 1
ATOM 662 C C . ILE A 1 86 ? 6.733 -36.875 -19.470 1.00 28.44 86 ILE A C 1
ATOM 664 O O . ILE A 1 86 ? 6.671 -36.318 -18.373 1.00 28.44 86 ILE A O 1
ATOM 668 N N . VAL A 1 87 ? 7.029 -38.160 -19.638 1.00 28.98 87 VAL A N 1
ATOM 669 C CA . VAL A 1 87 ? 7.624 -39.013 -18.615 1.00 28.98 87 VAL A CA 1
ATOM 670 C C . VAL A 1 87 ? 8.918 -38.329 -18.182 1.00 28.98 87 VAL A C 1
ATOM 672 O O . VAL A 1 87 ? 9.822 -38.153 -18.992 1.00 28.98 87 VAL A O 1
ATOM 675 N N . VAL A 1 88 ? 8.965 -37.855 -16.939 1.00 29.70 88 VAL A N 1
ATOM 676 C CA . VAL A 1 88 ? 10.196 -37.335 -16.348 1.00 29.70 88 VAL A CA 1
ATOM 677 C C . VAL A 1 88 ? 10.897 -38.547 -15.761 1.00 29.70 88 VAL A C 1
ATOM 679 O O . VAL A 1 88 ? 10.521 -39.017 -14.690 1.00 29.70 88 VAL A O 1
ATOM 682 N N . GLU A 1 89 ? 11.849 -39.095 -16.511 1.00 26.25 89 GLU A N 1
ATOM 683 C CA . GLU A 1 89 ? 12.886 -39.923 -15.910 1.00 26.25 89 GLU A CA 1
ATOM 684 C C . GLU A 1 89 ? 13.605 -39.096 -14.840 1.00 26.25 89 GLU A C 1
ATOM 686 O O . GLU A 1 89 ? 13.881 -37.906 -15.023 1.00 26.25 89 GLU A O 1
ATOM 691 N N . ASP A 1 90 ? 13.828 -39.746 -13.699 1.00 34.62 90 ASP A N 1
ATOM 692 C CA . ASP A 1 90 ? 14.650 -39.290 -12.588 1.00 34.62 90 ASP A CA 1
ATOM 693 C C . ASP A 1 90 ? 16.032 -38.865 -13.099 1.00 34.62 90 ASP A C 1
ATOM 695 O O . ASP A 1 90 ? 16.938 -39.688 -13.203 1.00 34.62 90 ASP A O 1
ATOM 699 N N . ASP A 1 91 ? 16.221 -37.576 -13.384 1.00 28.92 91 ASP A N 1
ATOM 700 C CA . ASP A 1 91 ? 17.561 -37.034 -13.565 1.00 28.92 91 ASP A CA 1
ATOM 701 C C . ASP A 1 91 ? 17.766 -35.755 -12.742 1.00 28.92 91 ASP A C 1
ATOM 703 O O . ASP A 1 91 ? 17.244 -34.672 -13.005 1.00 28.92 91 ASP A O 1
ATOM 707 N N . MET A 1 92 ? 18.526 -35.968 -11.671 1.00 30.39 92 MET A N 1
ATOM 708 C CA . MET A 1 92 ? 19.311 -35.018 -10.896 1.00 30.39 92 MET A CA 1
ATOM 709 C C . MET A 1 92 ? 18.619 -33.781 -10.301 1.00 30.39 92 MET A C 1
ATOM 711 O O . MET A 1 92 ? 18.531 -32.689 -10.862 1.00 30.39 92 MET A O 1
ATOM 715 N N . ARG A 1 93 ? 18.318 -33.957 -9.007 1.00 37.62 93 ARG A N 1
ATOM 716 C CA . ARG A 1 93 ? 18.295 -32.949 -7.937 1.00 37.62 93 ARG A CA 1
ATOM 717 C C . ARG A 1 93 ? 19.422 -31.915 -8.096 1.00 37.62 93 ARG A C 1
ATOM 719 O O . ARG A 1 93 ? 20.503 -32.068 -7.531 1.00 37.62 93 ARG A O 1
ATOM 726 N N . ALA A 1 94 ? 19.150 -30.816 -8.789 1.00 34.38 94 ALA A N 1
ATOM 727 C CA . ALA A 1 94 ? 19.900 -29.590 -8.569 1.00 34.38 94 ALA A CA 1
ATOM 728 C C . ALA A 1 94 ? 19.511 -29.040 -7.181 1.00 34.38 94 ALA A C 1
ATOM 730 O O . ALA A 1 94 ? 18.314 -28.941 -6.893 1.00 34.38 94 ALA A O 1
ATOM 731 N N . PRO A 1 95 ? 20.467 -28.694 -6.301 1.00 37.31 95 PRO A N 1
ATOM 732 C CA . PRO A 1 95 ? 20.139 -28.046 -5.042 1.00 37.31 95 PRO A CA 1
ATOM 733 C C . PRO A 1 95 ? 19.499 -26.694 -5.360 1.00 37.31 95 PRO A C 1
ATOM 735 O O . PRO A 1 95 ? 20.129 -25.832 -5.974 1.00 37.31 95 PRO A O 1
ATOM 738 N N . PHE A 1 96 ? 18.241 -26.515 -4.956 1.00 34.50 96 PHE A N 1
ATOM 739 C CA . PHE A 1 96 ? 17.627 -25.196 -4.895 1.00 34.50 96 PHE A CA 1
ATOM 740 C C . PHE A 1 96 ? 18.477 -24.352 -3.945 1.00 34.50 96 PHE A C 1
ATOM 742 O O . PHE A 1 96 ? 18.468 -24.552 -2.729 1.00 34.50 96 PHE A O 1
ATOM 749 N N . THR A 1 97 ? 19.276 -23.441 -4.492 1.00 32.44 97 THR A N 1
ATOM 750 C CA . THR A 1 97 ? 20.022 -22.492 -3.676 1.00 32.44 97 THR A CA 1
ATOM 751 C C . THR A 1 97 ? 19.036 -21.474 -3.105 1.00 32.44 97 THR A C 1
ATOM 753 O O . THR A 1 97 ? 18.047 -21.099 -3.736 1.00 32.44 97 THR A O 1
ATOM 756 N N . LEU A 1 98 ? 19.311 -20.987 -1.893 1.00 35.62 98 LEU A N 1
ATOM 757 C CA . LEU A 1 98 ? 18.505 -19.991 -1.168 1.00 35.62 98 LEU A CA 1
ATOM 758 C C . LEU A 1 98 ? 18.254 -18.678 -1.961 1.00 35.62 98 LEU A C 1
ATOM 760 O O . LEU A 1 98 ? 17.519 -17.807 -1.502 1.00 35.62 98 LEU A O 1
ATOM 764 N N . GLN A 1 99 ? 18.884 -18.515 -3.131 1.00 32.81 99 GLN A N 1
ATOM 765 C CA . GLN A 1 99 ? 18.803 -17.354 -4.018 1.00 32.81 99 GLN A CA 1
ATOM 766 C C . GLN A 1 99 ? 17.561 -17.317 -4.924 1.00 32.81 99 GLN A C 1
ATOM 768 O O . GLN A 1 99 ? 17.261 -16.245 -5.445 1.00 32.81 99 GLN A O 1
ATOM 773 N N . ASP A 1 100 ? 16.800 -18.408 -5.060 1.00 38.44 100 ASP A N 1
ATOM 774 C CA . ASP A 1 100 ? 15.595 -18.440 -5.910 1.00 38.44 100 ASP A CA 1
ATOM 775 C C . ASP A 1 100 ? 14.300 -18.005 -5.193 1.00 38.44 100 ASP A C 1
ATOM 777 O O . ASP A 1 100 ? 13.204 -18.068 -5.762 1.00 38.44 100 ASP A O 1
ATOM 781 N N . TYR A 1 101 ? 14.389 -17.506 -3.954 1.00 44.41 101 TYR A N 1
ATOM 782 C CA . TYR A 1 101 ? 13.253 -16.834 -3.323 1.00 44.41 101 TYR A CA 1
ATOM 783 C C . TYR A 1 101 ? 12.980 -15.515 -4.046 1.00 44.41 101 TYR A C 1
ATOM 785 O O . TYR A 1 101 ? 13.672 -14.515 -3.850 1.00 44.41 101 TYR A O 1
ATOM 793 N N . VAL A 1 102 ? 11.929 -15.503 -4.868 1.00 53.22 102 VAL A N 1
ATOM 794 C CA . VAL A 1 102 ? 11.363 -14.269 -5.415 1.00 53.22 102 VAL A CA 1
ATOM 795 C C . VAL A 1 102 ? 10.958 -13.389 -4.231 1.00 53.22 102 VAL A C 1
ATOM 797 O O . VAL A 1 102 ? 9.965 -13.658 -3.557 1.00 53.22 102 VAL A O 1
ATOM 800 N N . LYS A 1 103 ? 11.755 -12.354 -3.946 1.00 67.75 103 LYS A N 1
ATOM 801 C CA . LYS A 1 103 ? 11.421 -11.339 -2.945 1.00 67.75 103 LYS A CA 1
ATOM 802 C C . LYS A 1 103 ? 10.243 -10.531 -3.477 1.00 67.75 103 LYS A C 1
ATOM 804 O O . LYS A 1 103 ? 10.410 -9.716 -4.378 1.00 67.75 103 LYS A O 1
ATOM 809 N N . VAL A 1 104 ? 9.062 -10.788 -2.930 1.00 79.44 104 VAL A N 1
ATOM 810 C CA . VAL A 1 104 ? 7.838 -10.045 -3.237 1.00 79.44 104 VAL A CA 1
ATOM 811 C C . VAL A 1 104 ? 7.548 -9.089 -2.090 1.00 79.44 104 VAL A C 1
ATOM 813 O O . VAL A 1 104 ? 7.623 -9.477 -0.925 1.00 79.44 104 VAL A O 1
ATOM 816 N N . MET A 1 105 ? 7.190 -7.851 -2.419 1.00 87.12 105 MET A N 1
ATOM 817 C CA . MET A 1 105 ? 6.711 -6.875 -1.445 1.00 87.12 105 MET A CA 1
ATOM 818 C C . MET A 1 105 ? 5.180 -6.895 -1.405 1.00 87.12 105 MET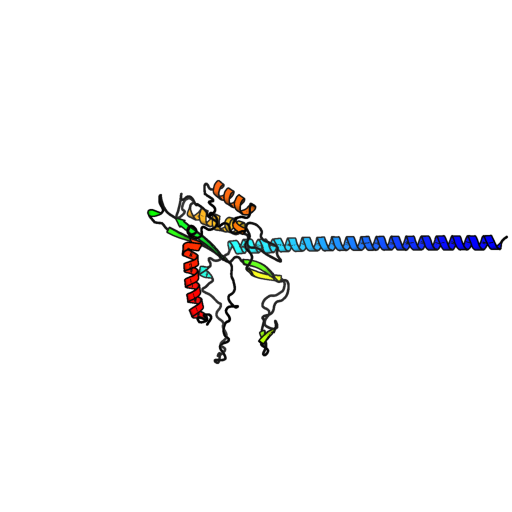 A C 1
ATOM 820 O O . MET A 1 105 ? 4.518 -6.919 -2.445 1.00 87.12 105 MET A O 1
ATOM 824 N N . GLY A 1 106 ? 4.618 -6.905 -0.199 1.00 89.25 106 GLY A N 1
ATOM 825 C CA . GLY A 1 106 ? 3.179 -6.894 0.036 1.00 89.25 106 GLY A CA 1
ATOM 826 C C . GLY A 1 106 ? 2.801 -5.851 1.080 1.00 89.25 106 GLY A C 1
ATOM 827 O O . GLY A 1 106 ? 3.588 -5.556 1.974 1.00 89.25 106 GLY A O 1
ATOM 828 N N . ILE A 1 107 ? 1.597 -5.306 0.954 1.00 91.31 107 ILE A N 1
ATOM 829 C CA . ILE A 1 107 ? 0.999 -4.353 1.884 1.00 91.31 107 ILE A CA 1
ATOM 830 C C . ILE A 1 107 ? -0.167 -5.065 2.559 1.00 91.31 107 ILE A C 1
ATOM 832 O O . ILE A 1 107 ? -1.141 -5.438 1.901 1.00 91.31 107 ILE A O 1
ATOM 836 N N . ALA A 1 108 ? -0.042 -5.277 3.864 1.00 91.25 108 ALA A N 1
ATOM 837 C CA . ALA A 1 108 ? -1.091 -5.837 4.700 1.00 91.25 108 ALA A CA 1
ATOM 838 C C . ALA A 1 108 ? -1.862 -4.712 5.388 1.00 91.25 108 ALA A C 1
ATOM 840 O O . ALA A 1 108 ? -1.258 -3.792 5.930 1.00 91.25 108 ALA A O 1
ATOM 841 N N . VAL A 1 109 ? -3.189 -4.816 5.392 1.00 93.25 109 VAL A N 1
ATOM 842 C CA . VAL A 1 109 ? -4.065 -3.951 6.183 1.00 93.25 109 VAL A CA 1
ATOM 843 C C . VAL A 1 109 ? -5.005 -4.848 6.975 1.00 93.25 109 VAL A C 1
ATOM 845 O O . VAL A 1 109 ? -5.782 -5.619 6.402 1.00 93.25 109 VAL A O 1
ATOM 848 N N . THR A 1 110 ? -4.909 -4.769 8.295 1.00 93.00 110 THR A N 1
ATOM 849 C CA . THR A 1 110 ? -5.766 -5.490 9.238 1.00 93.00 110 THR A CA 1
ATOM 850 C C . THR A 1 110 ? -6.436 -4.499 10.177 1.00 93.00 110 THR A C 1
ATOM 852 O O . THR A 1 110 ? -5.967 -3.375 10.339 1.00 93.00 110 THR A O 1
ATOM 855 N N . ALA A 1 111 ? -7.555 -4.905 10.765 1.00 92.25 111 ALA A N 1
ATOM 856 C CA . ALA A 1 111 ? -8.276 -4.118 11.753 1.00 92.25 111 ALA A CA 1
ATOM 857 C C . ALA A 1 111 ? -8.683 -5.004 12.931 1.00 92.25 111 ALA A C 1
ATOM 859 O O . ALA A 1 111 ? -8.738 -6.229 12.808 1.00 92.25 111 ALA A O 1
ATOM 860 N N . PHE A 1 112 ? -8.960 -4.376 14.066 1.00 91.38 112 PHE A N 1
ATOM 861 C CA . PHE A 1 112 ? -9.562 -5.023 15.221 1.00 91.38 112 PHE A CA 1
ATOM 862 C C . PHE A 1 112 ? -10.732 -4.163 15.692 1.00 91.38 112 PHE A C 1
ATOM 864 O O . PHE A 1 112 ? -10.534 -3.003 16.049 1.00 91.38 112 PHE A O 1
ATOM 871 N N . ALA A 1 113 ? -11.945 -4.701 15.634 1.00 93.25 113 ALA A N 1
ATOM 872 C CA . ALA A 1 113 ? -13.162 -3.986 15.988 1.00 93.25 113 ALA A CA 1
ATOM 873 C C . ALA A 1 113 ? -13.635 -4.416 17.379 1.00 93.25 113 ALA A C 1
ATOM 875 O O . ALA A 1 113 ? -13.858 -5.597 17.624 1.00 93.25 113 ALA A O 1
ATOM 876 N N . PHE A 1 114 ? -13.823 -3.461 18.286 1.00 92.44 114 PHE A N 1
ATOM 877 C CA . PHE A 1 114 ? -14.299 -3.708 19.648 1.00 92.44 114 PHE A CA 1
ATOM 878 C C . PHE A 1 114 ? -15.311 -2.639 20.064 1.00 92.44 114 PHE A C 1
ATOM 880 O O . PHE A 1 114 ? -15.356 -1.555 19.483 1.00 92.44 114 PHE A O 1
ATOM 887 N N . LYS A 1 115 ? -16.131 -2.940 21.075 1.00 91.94 115 LYS A N 1
ATOM 888 C CA . LYS A 1 115 ? -17.144 -2.014 21.595 1.00 91.94 115 LYS A CA 1
ATOM 889 C C . LYS A 1 115 ? -16.781 -1.577 23.010 1.00 91.94 115 LYS A C 1
ATOM 891 O O . LYS A 1 115 ? -16.636 -2.414 23.900 1.00 91.94 115 LYS A O 1
ATOM 896 N N . TYR A 1 116 ? -16.689 -0.265 23.218 1.00 88.50 116 TYR A N 1
ATOM 897 C CA . TYR A 1 116 ? -16.342 0.403 24.482 1.00 88.50 116 TYR A CA 1
ATOM 898 C C . TYR A 1 116 ? -14.913 0.152 24.995 1.00 88.50 116 TYR A C 1
ATOM 900 O O . TYR A 1 116 ? -14.198 1.114 25.247 1.00 88.50 116 TYR A O 1
ATOM 908 N N . SER A 1 117 ? -14.489 -1.106 25.146 1.00 86.31 117 SER A N 1
ATOM 909 C CA . SER A 1 117 ? -13.161 -1.486 25.642 1.00 86.31 117 SER A CA 1
ATOM 910 C C . SER A 1 117 ? -12.628 -2.719 24.918 1.00 86.31 117 SER A C 1
ATOM 912 O O . SER A 1 117 ? -13.379 -3.657 24.656 1.00 86.31 117 SER A O 1
ATOM 914 N N . ILE A 1 118 ? -11.324 -2.721 24.640 1.00 81.94 118 ILE A N 1
ATOM 915 C CA . ILE A 1 118 ? -10.600 -3.843 24.028 1.00 81.94 118 ILE A CA 1
ATOM 916 C C . ILE A 1 118 ? -10.541 -5.078 24.945 1.00 81.94 118 ILE A C 1
ATOM 918 O O . ILE A 1 118 ? -10.486 -6.203 24.457 1.00 81.94 118 ILE A O 1
ATOM 922 N N . GLU A 1 119 ? -10.627 -4.875 26.265 1.00 84.31 119 GLU A N 1
ATOM 923 C CA . GLU A 1 119 ? -10.677 -5.937 27.290 1.00 84.31 119 GLU A CA 1
ATOM 924 C C . GLU A 1 119 ? -11.903 -6.848 27.124 1.00 84.31 119 GLU A C 1
ATOM 926 O O . GLU A 1 119 ? -11.879 -8.016 27.502 1.00 84.31 119 GLU A O 1
ATOM 931 N N . ASN A 1 120 ? -12.973 -6.338 26.506 1.00 87.25 120 ASN A N 1
ATOM 932 C CA . ASN A 1 120 ? -14.188 -7.111 26.242 1.00 87.25 120 ASN A CA 1
ATOM 933 C C . ASN A 1 120 ? -14.040 -8.054 25.035 1.00 87.25 120 ASN A C 1
ATOM 935 O O . ASN A 1 120 ? -15.008 -8.704 24.637 1.00 87.25 120 ASN A O 1
ATOM 939 N N . GLY A 1 121 ? -12.853 -8.105 24.427 1.00 86.94 121 GLY A N 1
ATOM 940 C CA . GLY A 1 121 ? -12.624 -8.786 23.165 1.00 86.94 121 GLY A CA 1
ATOM 941 C C . GLY A 1 121 ? -13.156 -7.995 21.969 1.00 86.94 121 GLY A C 1
ATOM 942 O O . GLY A 1 121 ? -13.515 -6.819 22.058 1.00 86.94 121 GLY A O 1
ATOM 943 N N . GLY A 1 122 ? -13.160 -8.648 20.812 1.00 89.88 122 GLY A N 1
ATOM 944 C CA . GLY A 1 122 ? -13.525 -8.028 19.548 1.00 89.88 122 GLY A CA 1
ATOM 945 C C . GLY A 1 122 ? -13.203 -8.913 18.352 1.00 89.88 122 GLY A C 1
ATOM 946 O O . GLY A 1 122 ? -12.724 -10.040 18.501 1.00 89.88 122 GLY A O 1
ATOM 947 N N . ASP A 1 123 ? -13.441 -8.368 17.167 1.00 91.75 123 ASP A N 1
ATOM 948 C CA . ASP A 1 123 ? -13.267 -9.067 15.902 1.00 91.75 123 ASP A CA 1
ATOM 949 C C . ASP A 1 123 ? -11.967 -8.647 15.225 1.00 91.75 123 ASP A C 1
ATOM 951 O O . ASP A 1 123 ? -11.733 -7.466 14.967 1.00 91.75 123 ASP A O 1
ATOM 955 N N . GLY A 1 124 ? -11.128 -9.621 14.876 1.00 89.75 124 GLY A N 1
ATOM 956 C CA . GLY A 1 124 ? -9.975 -9.402 14.007 1.00 89.75 124 GLY A CA 1
ATOM 957 C C . GLY A 1 124 ? -10.370 -9.490 12.535 1.00 89.75 124 GLY A C 1
ATOM 958 O O . GLY A 1 124 ? -10.919 -10.498 12.096 1.00 89.75 124 GLY A O 1
ATOM 959 N N . LEU A 1 125 ? -10.038 -8.465 11.752 1.00 91.44 125 LEU A N 1
ATOM 960 C CA . LEU A 1 125 ? -10.394 -8.365 10.339 1.00 91.44 125 LEU A CA 1
ATOM 961 C C . LEU A 1 125 ? -9.166 -8.255 9.441 1.00 91.44 125 LEU A C 1
ATOM 963 O O . LEU A 1 125 ? -8.234 -7.487 9.691 1.00 91.44 125 LEU A O 1
ATOM 967 N N . LYS A 1 126 ? -9.212 -8.971 8.317 1.00 92.00 126 LYS A N 1
ATOM 968 C CA . LYS A 1 126 ? -8.348 -8.723 7.161 1.00 92.00 126 LYS A CA 1
ATOM 969 C C . LYS A 1 126 ? -9.056 -7.720 6.255 1.00 92.00 126 LYS A C 1
ATOM 971 O O . LYS A 1 126 ? -10.010 -8.078 5.576 1.00 92.00 126 LYS A O 1
ATOM 976 N N . ILE A 1 127 ? -8.569 -6.483 6.212 1.00 94.19 127 ILE A N 1
ATOM 977 C CA . ILE A 1 127 ? -9.089 -5.466 5.286 1.00 94.19 127 ILE A CA 1
ATOM 978 C C . ILE A 1 127 ? -8.555 -5.728 3.875 1.00 94.19 127 ILE A C 1
ATOM 980 O O . ILE A 1 127 ? -9.291 -5.648 2.890 1.00 94.19 127 ILE A O 1
ATOM 984 N N . GLY A 1 128 ? -7.274 -6.087 3.764 1.00 92.31 128 GLY A N 1
ATOM 985 C CA . GLY A 1 128 ? -6.701 -6.527 2.499 1.00 92.31 128 GLY A CA 1
ATOM 986 C C . GLY A 1 128 ? -5.227 -6.907 2.575 1.00 92.31 128 GLY A C 1
ATOM 987 O O . GLY A 1 128 ? -4.519 -6.585 3.528 1.00 92.31 128 GLY A O 1
ATOM 988 N N . PHE A 1 129 ? -4.771 -7.611 1.540 1.00 91.38 129 PHE A N 1
ATOM 989 C CA . PHE A 1 129 ? -3.363 -7.929 1.325 1.00 91.38 129 PHE A CA 1
ATOM 990 C C . PHE A 1 129 ? -3.033 -7.732 -0.153 1.00 91.38 129 PHE A C 1
ATOM 992 O O . PHE A 1 129 ? -3.560 -8.444 -1.009 1.00 91.38 129 PHE A O 1
ATOM 999 N N . TYR A 1 130 ? -2.186 -6.750 -0.443 1.00 91.31 130 TYR A N 1
ATOM 1000 C CA . TYR A 1 130 ? -1.946 -6.260 -1.796 1.00 91.31 130 TYR A CA 1
ATOM 1001 C C . TYR A 1 130 ? -0.484 -6.448 -2.161 1.00 91.31 130 TYR A C 1
ATOM 1003 O O . TYR A 1 130 ? 0.404 -5.998 -1.442 1.00 91.31 130 TYR A O 1
ATOM 1011 N N . ARG A 1 131 ? -0.207 -7.089 -3.295 1.00 91.69 131 ARG A N 1
ATOM 1012 C CA . ARG A 1 131 ? 1.159 -7.147 -3.820 1.00 91.69 131 ARG A CA 1
ATOM 1013 C C . ARG A 1 131 ? 1.544 -5.769 -4.352 1.00 91.69 131 ARG A C 1
ATOM 1015 O O . ARG A 1 131 ? 0.809 -5.213 -5.168 1.00 91.69 131 ARG A O 1
ATOM 1022 N N . ALA A 1 132 ? 2.695 -5.249 -3.932 1.00 92.12 132 ALA A N 1
ATOM 1023 C CA . ALA A 1 132 ? 3.228 -3.973 -4.398 1.00 92.12 132 ALA A CA 1
ATOM 1024 C C . ALA A 1 132 ? 3.804 -4.126 -5.814 1.00 92.12 132 ALA A C 1
ATOM 1026 O O . ALA A 1 132 ? 5.014 -4.160 -6.026 1.00 92.12 132 ALA A O 1
ATOM 1027 N N . GLN A 1 133 ? 2.912 -4.274 -6.790 1.00 92.00 133 GLN A N 1
ATOM 1028 C CA . GLN A 1 133 ? 3.244 -4.454 -8.197 1.00 92.00 133 GLN A CA 1
ATOM 1029 C C . GLN A 1 133 ? 2.398 -3.536 -9.074 1.00 92.00 133 GLN A C 1
ATOM 1031 O O . GLN A 1 133 ? 1.298 -3.133 -8.699 1.00 92.00 133 GLN A O 1
ATOM 1036 N N . THR A 1 134 ? 2.905 -3.233 -10.262 1.00 88.56 134 THR A N 1
ATOM 1037 C CA . THR A 1 134 ? 2.219 -2.375 -11.231 1.00 88.56 134 THR A CA 1
ATOM 1038 C C . 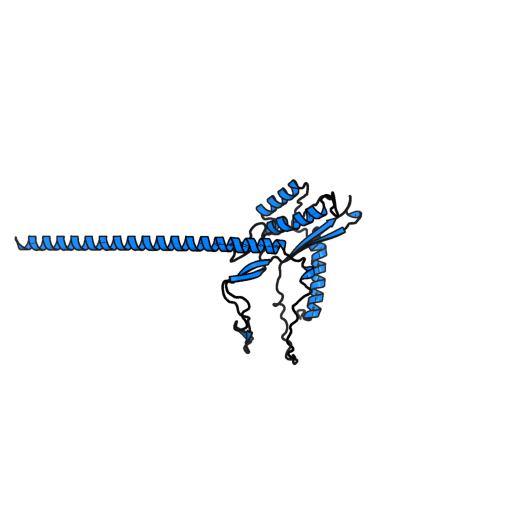THR A 1 134 ? 2.561 -2.780 -12.660 1.00 88.56 134 THR A C 1
ATOM 1040 O O . THR A 1 134 ? 3.461 -3.598 -12.878 1.00 88.56 134 THR A O 1
ATOM 1043 N N . ASN A 1 135 ? 1.856 -2.218 -13.642 1.00 85.56 135 ASN A N 1
ATOM 1044 C CA . ASN A 1 135 ? 2.124 -2.509 -15.044 1.00 85.56 135 ASN A CA 1
ATOM 1045 C C . ASN A 1 135 ? 3.353 -1.757 -15.551 1.00 85.56 135 ASN A C 1
ATOM 1047 O O . ASN A 1 135 ? 3.521 -0.555 -15.338 1.00 85.56 135 ASN A O 1
ATOM 1051 N N . LYS A 1 136 ? 4.173 -2.473 -16.315 1.00 88.62 136 LYS A N 1
ATOM 1052 C CA . LYS A 1 136 ? 5.274 -1.935 -17.103 1.00 88.62 136 LYS A CA 1
ATOM 1053 C C . LYS A 1 136 ? 5.142 -2.395 -18.544 1.00 88.62 136 LYS A C 1
ATOM 1055 O O . LYS A 1 136 ? 4.714 -3.514 -18.812 1.00 88.62 136 LYS A O 1
ATOM 1060 N N . VAL A 1 137 ? 5.545 -1.534 -19.469 1.00 87.38 137 VAL A N 1
ATOM 1061 C CA . VAL A 1 137 ? 5.523 -1.843 -20.900 1.00 87.38 137 VAL A CA 1
ATOM 1062 C C . VAL A 1 137 ? 6.854 -2.457 -21.312 1.00 87.38 137 VAL A C 1
ATOM 1064 O O . VAL A 1 137 ? 7.934 -1.930 -21.024 1.00 87.38 137 VAL A O 1
ATOM 1067 N N . ALA A 1 138 ? 6.799 -3.595 -21.991 1.00 88.81 138 ALA A N 1
ATOM 1068 C CA . ALA A 1 138 ? 7.975 -4.269 -22.504 1.00 88.81 138 ALA A CA 1
ATOM 1069 C C . ALA A 1 138 ? 8.623 -3.446 -23.629 1.00 88.81 138 ALA A C 1
ATOM 1071 O O . ALA A 1 138 ? 8.050 -3.217 -24.691 1.00 88.81 138 ALA A O 1
ATOM 1072 N N . LYS A 1 139 ? 9.868 -3.007 -23.418 1.00 89.25 139 LYS A N 1
ATOM 1073 C CA . LYS A 1 139 ? 10.615 -2.201 -24.405 1.00 89.25 139 LYS A CA 1
ATOM 1074 C C . LYS A 1 139 ? 11.175 -3.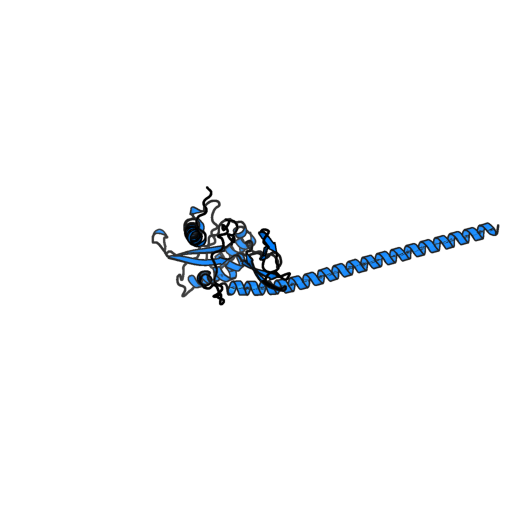006 -25.573 1.00 89.25 139 LYS A C 1
ATOM 1076 O O . LYS A 1 139 ? 11.532 -2.437 -26.605 1.00 89.25 139 LYS A O 1
ATOM 1081 N N . LYS A 1 140 ? 11.318 -4.312 -25.380 1.00 91.25 140 LYS A N 1
ATOM 1082 C CA . LYS A 1 140 ? 11.926 -5.244 -26.323 1.00 91.25 140 LYS A CA 1
ATOM 1083 C C . LYS A 1 140 ? 11.302 -6.617 -26.155 1.00 91.25 140 LYS A C 1
ATOM 1085 O O . LYS A 1 140 ? 10.810 -6.933 -25.075 1.00 91.25 140 LYS A O 1
ATOM 1090 N N . LEU A 1 141 ? 11.418 -7.420 -27.203 1.00 92.38 141 LEU A N 1
ATOM 1091 C CA . LEU A 1 141 ? 11.107 -8.836 -27.150 1.00 92.38 141 LEU A CA 1
ATOM 1092 C C . LEU A 1 141 ? 12.014 -9.525 -26.118 1.00 92.38 141 LEU A C 1
ATOM 1094 O O . LEU A 1 141 ? 13.230 -9.309 -26.088 1.00 92.38 141 LEU A O 1
ATOM 1098 N N . VAL A 1 142 ? 11.416 -10.336 -25.250 1.00 88.19 142 VAL A N 1
ATOM 1099 C CA . VAL A 1 142 ? 12.102 -11.097 -24.207 1.00 88.19 142 VAL A CA 1
ATOM 1100 C C . VAL A 1 142 ? 11.822 -12.576 -24.416 1.00 88.19 142 VAL A C 1
ATOM 1102 O O . VAL A 1 142 ? 10.671 -13.003 -24.425 1.00 88.19 142 VAL A O 1
ATOM 1105 N N . ARG A 1 143 ? 12.892 -13.363 -24.527 1.00 88.69 143 ARG A N 1
ATOM 1106 C CA . ARG A 1 143 ? 12.846 -14.826 -24.610 1.00 88.69 143 ARG A CA 1
ATOM 1107 C C . ARG A 1 143 ? 13.219 -15.478 -23.287 1.00 88.69 143 ARG A C 1
ATOM 1109 O O . ARG A 1 143 ? 13.936 -14.889 -22.471 1.00 88.69 143 ARG A O 1
ATOM 1116 N N . GLN A 1 144 ? 12.732 -16.697 -23.100 1.00 88.44 144 GLN A N 1
ATOM 1117 C CA . GLN A 1 144 ? 13.058 -17.544 -21.964 1.00 88.44 144 GLN A CA 1
ATOM 1118 C C . GLN A 1 144 ? 14.551 -17.871 -21.927 1.00 88.44 144 GLN A C 1
ATOM 1120 O O . GLN A 1 144 ? 15.175 -18.119 -22.961 1.00 88.44 144 GLN A O 1
ATOM 1125 N N . GLY A 1 145 ? 15.119 -17.840 -20.720 1.00 86.44 145 GLY A N 1
ATOM 1126 C CA . GLY A 1 145 ? 16.467 -18.329 -20.464 1.00 86.44 145 GLY A CA 1
ATOM 1127 C C . GLY A 1 145 ? 16.498 -19.852 -20.536 1.00 86.44 145 GLY A C 1
ATOM 1128 O O . GLY A 1 145 ? 15.712 -20.508 -19.860 1.00 86.44 145 GLY A O 1
ATOM 1129 N N . VAL A 1 146 ? 17.396 -20.391 -21.350 1.00 87.62 146 VAL A N 1
ATOM 1130 C CA . VAL A 1 146 ? 17.687 -21.817 -21.483 1.00 87.62 146 VAL A CA 1
ATOM 1131 C C . VAL A 1 146 ? 19.080 -22.043 -20.916 1.00 87.62 146 VAL A C 1
ATOM 1133 O O . VAL A 1 146 ? 20.041 -21.390 -21.346 1.00 87.62 146 VAL A O 1
ATOM 1136 N N . ARG A 1 147 ? 19.175 -22.931 -19.924 1.00 87.94 147 ARG A N 1
ATOM 1137 C CA . ARG A 1 147 ? 20.455 -23.321 -19.333 1.00 87.94 147 ARG A CA 1
ATOM 1138 C C . ARG A 1 147 ? 21.232 -24.153 -20.350 1.00 87.94 147 ARG A C 1
ATOM 1140 O O . ARG A 1 147 ? 20.650 -25.004 -21.010 1.00 87.94 147 ARG A O 1
ATOM 1147 N N . GLN A 1 148 ? 22.496 -23.818 -20.530 1.00 90.19 148 GLN A N 1
ATOM 1148 C CA . GLN A 1 148 ? 23.421 -24.502 -21.422 1.00 90.19 148 GLN A CA 1
ATOM 1149 C C . GLN A 1 148 ? 24.211 -25.553 -20.632 1.00 90.19 148 GLN A C 1
ATOM 1151 O O . GLN A 1 148 ? 24.226 -25.517 -19.399 1.00 90.19 148 GLN A O 1
ATOM 1156 N N . ASP A 1 149 ? 24.907 -26.437 -21.342 1.00 85.88 149 ASP A N 1
ATOM 1157 C CA . ASP A 1 149 ? 25.711 -27.512 -20.744 1.00 85.88 149 ASP A CA 1
ATOM 1158 C C . ASP A 1 149 ? 26.869 -26.976 -19.884 1.00 85.88 149 ASP A C 1
ATOM 1160 O O . ASP A 1 149 ? 27.235 -27.575 -18.878 1.00 85.88 149 ASP A O 1
ATOM 1164 N N . ASP A 1 150 ? 27.392 -25.790 -20.217 1.00 84.88 150 ASP A N 1
ATOM 1165 C CA . ASP A 1 150 ? 28.403 -25.064 -19.429 1.00 84.88 150 ASP A CA 1
ATOM 1166 C C . ASP A 1 150 ? 27.828 -24.378 -18.168 1.00 84.88 150 ASP A C 1
ATOM 1168 O O . ASP A 1 150 ? 28.527 -23.655 -17.457 1.00 84.88 150 ASP A O 1
ATOM 1172 N N . GLY A 1 151 ? 26.534 -24.566 -17.897 1.00 82.19 151 GLY A N 1
ATOM 1173 C CA . GLY A 1 151 ? 25.811 -23.958 -16.786 1.00 82.19 151 GLY A CA 1
ATOM 1174 C C . GLY A 1 151 ? 25.362 -22.511 -17.020 1.00 82.19 151 GLY A C 1
ATOM 1175 O O . GLY A 1 151 ? 24.604 -21.994 -16.192 1.00 82.19 151 GLY A O 1
ATOM 1176 N N . SER A 1 152 ? 25.757 -21.863 -18.123 1.00 85.88 152 SER A N 1
ATOM 1177 C CA . SER A 1 152 ? 25.335 -20.502 -18.476 1.00 85.88 152 SER A CA 1
ATOM 1178 C C . SER A 1 152 ? 23.862 -20.446 -18.903 1.00 85.88 152 SER A C 1
ATOM 1180 O O . SER A 1 152 ? 23.257 -21.449 -19.274 1.00 85.88 152 SER A O 1
ATOM 1182 N N . ILE A 1 153 ? 23.241 -19.261 -18.852 1.00 87.00 153 ILE A N 1
ATOM 1183 C CA . ILE A 1 153 ? 21.842 -19.064 -19.270 1.00 87.00 153 ILE A CA 1
ATOM 1184 C C . ILE A 1 153 ? 21.805 -18.176 -20.513 1.00 87.00 153 ILE A C 1
ATOM 1186 O O . ILE A 1 153 ? 22.117 -16.985 -20.445 1.00 87.00 153 ILE A O 1
ATOM 1190 N N . LYS A 1 154 ? 21.340 -18.722 -21.643 1.00 88.38 154 LYS A N 1
ATOM 1191 C CA . LYS A 1 154 ? 21.106 -17.959 -22.882 1.00 88.38 154 LYS A CA 1
ATOM 1192 C C . LYS A 1 154 ? 19.619 -17.718 -23.100 1.00 88.38 154 LYS A C 1
ATOM 1194 O O . LYS A 1 154 ? 18.802 -18.611 -22.925 1.00 88.38 154 LYS A O 1
ATOM 1199 N N . ARG A 1 155 ? 19.233 -16.505 -23.509 1.00 86.25 155 ARG A N 1
ATOM 1200 C CA . ARG A 1 155 ? 17.820 -16.150 -23.761 1.00 86.25 155 ARG A CA 1
ATOM 1201 C C . ARG A 1 155 ? 17.370 -16.523 -25.175 1.00 86.25 155 ARG A C 1
ATOM 1203 O O . ARG A 1 155 ? 17.018 -15.650 -25.964 1.00 86.25 155 ARG A O 1
ATOM 1210 N N . THR A 1 156 ? 17.417 -17.811 -25.495 1.00 88.00 156 THR A N 1
ATOM 1211 C CA . THR A 1 156 ? 17.079 -18.365 -26.819 1.00 88.00 156 THR A CA 1
ATOM 1212 C C . THR A 1 156 ? 15.758 -19.130 -26.847 1.00 88.00 156 THR A C 1
ATOM 1214 O O . THR A 1 156 ? 15.305 -19.497 -27.926 1.00 88.00 156 THR A O 1
ATOM 1217 N N . GLY A 1 157 ? 15.115 -19.338 -25.695 1.00 87.38 157 GLY A N 1
ATOM 1218 C CA . GLY A 1 157 ? 13.870 -20.096 -25.600 1.00 87.38 157 GLY A CA 1
ATOM 1219 C C . GLY A 1 157 ? 12.653 -19.383 -26.198 1.00 87.38 157 GLY A C 1
ATOM 1220 O O . GLY A 1 157 ? 12.764 -18.416 -26.966 1.00 87.38 157 GLY A O 1
ATOM 1221 N N . ALA A 1 158 ? 11.466 -19.864 -25.821 1.00 89.44 158 ALA A N 1
ATOM 1222 C CA . ALA A 1 158 ? 10.193 -19.305 -26.267 1.00 89.44 158 ALA A CA 1
ATOM 1223 C C . ALA A 1 158 ? 10.092 -17.804 -25.949 1.00 89.44 158 ALA A C 1
ATOM 1225 O O . ALA A 1 158 ? 10.668 -17.313 -24.969 1.00 89.44 158 ALA A O 1
ATOM 1226 N N . VAL A 1 159 ? 9.369 -17.063 -26.787 1.00 89.00 159 VAL A N 1
ATOM 1227 C CA . VAL A 1 159 ? 9.066 -15.654 -26.518 1.00 89.00 159 VAL A CA 1
ATOM 1228 C C . VAL A 1 159 ? 8.155 -15.598 -25.295 1.00 89.00 159 VAL A C 1
ATOM 1230 O O . VAL A 1 159 ? 7.090 -16.200 -25.286 1.00 89.00 159 VAL A O 1
ATOM 1233 N N . ILE A 1 160 ? 8.606 -14.908 -24.247 1.00 90.12 160 ILE A N 1
ATOM 1234 C CA . ILE A 1 160 ? 7.819 -14.687 -23.027 1.00 90.12 160 ILE A CA 1
ATOM 1235 C C . ILE A 1 160 ? 7.006 -13.401 -23.162 1.00 90.12 160 ILE A C 1
ATOM 1237 O O . ILE A 1 160 ? 5.901 -13.330 -22.642 1.00 90.12 160 ILE A O 1
ATOM 1241 N N . ARG A 1 161 ? 7.579 -12.376 -23.806 1.00 91.06 161 ARG A N 1
ATOM 1242 C CA . ARG A 1 161 ? 6.963 -11.058 -23.999 1.00 91.06 161 ARG A CA 1
ATOM 1243 C C . ARG A 1 161 ? 7.438 -10.429 -25.296 1.00 91.06 161 ARG A C 1
ATOM 1245 O O . ARG A 1 161 ? 8.638 -10.458 -25.586 1.00 91.06 161 ARG A O 1
ATOM 1252 N N . GLU A 1 162 ? 6.528 -9.808 -26.021 1.00 93.69 162 GLU A N 1
ATOM 1253 C CA . GLU A 1 162 ? 6.812 -8.951 -27.161 1.00 93.69 162 GLU A CA 1
ATOM 1254 C C . GLU A 1 162 ? 7.033 -7.499 -26.730 1.00 93.69 162 GLU A C 1
ATOM 1256 O O . GLU A 1 162 ? 6.830 -7.106 -25.581 1.00 93.69 162 GLU A O 1
ATOM 1261 N N . LYS A 1 163 ? 7.527 -6.676 -27.657 1.00 92.38 163 LYS A N 1
ATOM 1262 C CA . LYS A 1 163 ? 7.654 -5.238 -27.419 1.00 92.38 163 LYS A CA 1
ATOM 1263 C C . LYS A 1 163 ? 6.261 -4.608 -27.454 1.00 92.38 163 LYS A C 1
ATOM 1265 O O . LYS A 1 163 ? 5.579 -4.713 -28.461 1.00 92.38 163 LYS A O 1
ATOM 1270 N N . GLY A 1 164 ? 5.913 -3.863 -26.412 1.00 87.81 164 GLY A N 1
ATOM 1271 C CA . GLY A 1 164 ? 4.596 -3.247 -26.247 1.00 87.81 164 GLY A CA 1
ATOM 1272 C C . GLY A 1 164 ? 3.709 -3.980 -25.243 1.00 87.81 164 GLY A C 1
ATOM 1273 O O . GLY A 1 164 ? 2.776 -3.370 -24.730 1.00 87.81 164 GLY A O 1
ATOM 1274 N N . ASP A 1 165 ? 4.043 -5.224 -24.888 1.00 88.00 165 ASP A N 1
ATOM 1275 C CA . ASP A 1 165 ? 3.267 -5.995 -23.918 1.00 88.00 165 ASP A CA 1
ATOM 1276 C C . ASP A 1 165 ? 3.280 -5.342 -22.535 1.00 88.00 165 ASP A C 1
ATOM 1278 O O . ASP A 1 165 ? 4.335 -4.951 -22.018 1.00 88.00 165 ASP A O 1
ATOM 1282 N N . LEU A 1 166 ? 2.104 -5.284 -21.909 1.00 86.94 166 LEU A N 1
ATOM 1283 C CA . LEU A 1 166 ? 1.972 -4.965 -20.493 1.00 86.94 166 LEU A CA 1
ATOM 1284 C C . LEU A 1 166 ? 2.330 -6.189 -19.660 1.00 86.94 166 LEU A C 1
ATOM 1286 O O . LEU A 1 166 ? 1.865 -7.297 -19.914 1.00 86.94 166 LEU A O 1
ATOM 1290 N N . TYR A 1 167 ? 3.145 -5.983 -18.635 1.00 87.38 167 TYR A N 1
ATOM 1291 C CA . TYR A 1 167 ? 3.454 -7.024 -17.669 1.00 87.38 167 TYR A CA 1
ATOM 1292 C C . TYR A 1 167 ? 3.632 -6.438 -16.274 1.00 87.38 167 TYR A C 1
ATOM 1294 O O . TYR A 1 167 ? 4.052 -5.291 -16.115 1.00 87.38 167 TYR A O 1
ATOM 1302 N N . LEU A 1 168 ? 3.328 -7.247 -15.261 1.00 87.31 168 LEU A N 1
ATOM 1303 C CA . LEU A 1 168 ? 3.452 -6.842 -13.868 1.00 87.31 168 LEU A CA 1
ATOM 1304 C C . LEU A 1 168 ? 4.906 -6.903 -13.405 1.00 87.31 168 LEU A C 1
ATOM 1306 O O . LEU A 1 168 ? 5.639 -7.852 -13.701 1.00 87.31 168 LEU A O 1
ATOM 1310 N N . VAL A 1 169 ? 5.307 -5.881 -12.658 1.00 87.88 169 VAL A N 1
ATOM 1311 C CA . VAL A 1 169 ? 6.601 -5.806 -11.980 1.00 87.88 169 VAL A CA 1
ATOM 1312 C C . VAL A 1 169 ? 6.399 -5.467 -10.519 1.00 87.88 169 VAL A C 1
ATOM 1314 O O . VAL A 1 169 ? 5.600 -4.588 -10.201 1.00 87.88 169 VAL A O 1
ATOM 1317 N N . ASP A 1 170 ? 7.146 -6.136 -9.642 1.00 89.94 170 ASP A N 1
ATOM 1318 C CA . ASP A 1 170 ? 7.284 -5.696 -8.256 1.00 89.94 170 ASP A CA 1
ATOM 1319 C C . ASP A 1 170 ? 7.953 -4.322 -8.226 1.00 89.94 170 ASP A C 1
ATOM 1321 O O . ASP A 1 170 ? 8.893 -4.051 -8.980 1.00 89.94 170 ASP A O 1
ATOM 1325 N N . CYS A 1 171 ? 7.422 -3.447 -7.383 1.00 89.38 171 CYS A N 1
ATOM 1326 C CA . CYS A 1 171 ? 7.763 -2.036 -7.346 1.00 89.38 171 CYS A CA 1
ATOM 1327 C C . CYS A 1 171 ? 8.169 -1.611 -5.946 1.00 89.38 171 CYS A C 1
ATOM 1329 O O . CYS A 1 171 ? 7.656 -2.115 -4.948 1.00 89.38 171 CYS A O 1
ATOM 1331 N N . ASN A 1 172 ? 9.034 -0.602 -5.887 1.00 91.38 172 ASN A N 1
ATOM 1332 C CA . ASN A 1 172 ? 9.275 0.107 -4.641 1.00 91.38 172 ASN A CA 1
ATOM 1333 C C . ASN A 1 172 ? 8.001 0.849 -4.229 1.00 91.38 172 ASN A C 1
ATOM 1335 O O . ASN A 1 172 ? 7.358 1.504 -5.057 1.00 91.38 172 ASN A O 1
ATOM 1339 N N . VAL A 1 173 ? 7.659 0.751 -2.948 1.00 92.88 173 VAL A N 1
ATOM 1340 C CA . VAL A 1 173 ? 6.534 1.478 -2.361 1.00 92.88 173 VAL A CA 1
ATOM 1341 C C . VAL A 1 173 ? 6.951 2.918 -2.074 1.00 92.88 173 VAL A C 1
ATOM 1343 O O . VAL A 1 173 ? 8.066 3.187 -1.627 1.00 92.88 173 VAL A O 1
ATOM 1346 N N . THR A 1 174 ? 6.042 3.844 -2.337 1.00 94.81 174 THR A N 1
ATOM 1347 C CA . THR A 1 174 ? 6.159 5.279 -2.056 1.00 94.81 174 THR A CA 1
ATOM 1348 C C . THR A 1 174 ? 4.863 5.784 -1.444 1.00 94.81 174 THR A C 1
ATOM 1350 O O . THR A 1 174 ? 3.831 5.123 -1.554 1.00 94.81 174 THR A O 1
ATOM 1353 N N . GLY A 1 175 ? 4.891 6.949 -0.799 1.00 94.62 175 GLY A N 1
ATOM 1354 C CA . GLY A 1 175 ? 3.679 7.554 -0.258 1.00 94.62 175 GLY A CA 1
ATOM 1355 C C . GLY A 1 175 ? 2.734 7.944 -1.390 1.00 94.62 175 GLY A C 1
ATOM 1356 O O . GLY A 1 175 ? 1.650 7.374 -1.512 1.00 94.62 175 GLY A O 1
ATOM 1357 N N . SER A 1 176 ? 3.165 8.853 -2.270 1.00 95.62 176 SER A N 1
ATOM 1358 C CA . SER A 1 176 ? 2.272 9.448 -3.286 1.00 95.62 176 SER A CA 1
ATOM 1359 C C . SER A 1 176 ? 2.729 9.250 -4.731 1.00 95.62 176 SER A C 1
ATOM 1361 O O . SER A 1 176 ? 1.903 9.261 -5.641 1.00 95.62 176 SER A O 1
ATOM 1363 N N . SER A 1 177 ? 4.030 9.062 -4.972 1.00 94.25 177 SER A N 1
ATOM 1364 C CA . SER A 1 177 ? 4.569 8.956 -6.336 1.00 94.25 177 SER A CA 1
ATOM 1365 C C . SER A 1 177 ? 4.203 7.632 -7.015 1.00 94.25 177 SER A C 1
ATOM 1367 O O . SER A 1 177 ? 4.371 6.571 -6.428 1.00 94.25 177 SER A O 1
ATOM 1369 N N . GLU A 1 178 ? 3.792 7.672 -8.283 1.00 92.69 178 GLU A N 1
ATOM 1370 C CA . GLU A 1 178 ? 3.604 6.473 -9.125 1.00 92.69 178 GLU A CA 1
ATOM 1371 C C . GLU A 1 178 ? 4.869 6.102 -9.922 1.00 92.69 178 GLU A C 1
ATOM 1373 O O . GLU A 1 178 ? 4.879 5.144 -10.697 1.00 92.69 178 GLU A O 1
ATOM 1378 N N . GLY A 1 179 ? 5.957 6.858 -9.743 1.00 91.38 179 GLY A N 1
ATOM 1379 C CA . GLY A 1 179 ? 7.177 6.701 -10.523 1.00 91.38 179 GLY A CA 1
ATOM 1380 C C . GLY A 1 179 ? 7.011 7.153 -11.972 1.00 91.38 179 GLY A C 1
ATOM 1381 O O . GLY A 1 179 ? 6.319 8.123 -12.273 1.00 91.38 179 GLY A O 1
ATOM 1382 N N . THR A 1 180 ? 7.695 6.460 -12.874 1.00 88.75 180 THR A N 1
ATOM 1383 C CA . THR A 1 180 ? 7.629 6.695 -14.321 1.00 88.75 180 THR A CA 1
ATOM 1384 C C . THR A 1 180 ? 7.286 5.394 -15.037 1.00 88.75 180 THR A C 1
ATOM 1386 O O . THR A 1 180 ? 7.446 4.324 -14.457 1.00 88.75 180 THR A O 1
ATOM 1389 N N . PRO A 1 181 ? 6.896 5.411 -16.320 1.00 83.25 181 PRO A N 1
ATOM 1390 C CA . PRO A 1 181 ? 6.625 4.158 -17.024 1.00 83.25 181 PRO A CA 1
ATOM 1391 C C . PRO A 1 181 ? 7.841 3.217 -17.129 1.00 83.25 181 PRO A C 1
ATOM 1393 O O . PRO A 1 181 ? 7.694 2.008 -17.310 1.00 83.25 181 PRO A O 1
ATOM 1396 N N . ASP A 1 182 ? 9.049 3.772 -17.010 1.00 83.06 182 ASP A N 1
ATOM 1397 C CA . ASP A 1 182 ? 10.309 3.035 -17.054 1.00 83.06 182 ASP A CA 1
ATOM 1398 C C . ASP A 1 182 ? 10.768 2.533 -15.684 1.00 83.06 182 ASP A C 1
ATOM 1400 O O . ASP A 1 182 ? 11.464 1.518 -15.613 1.00 83.06 182 ASP A O 1
ATOM 1404 N N . ASP A 1 183 ? 10.368 3.223 -14.624 1.00 86.56 183 ASP A N 1
ATOM 1405 C CA . ASP A 1 183 ? 10.651 2.912 -13.225 1.00 86.56 183 ASP A CA 1
ATOM 1406 C C . ASP A 1 183 ? 9.379 3.170 -12.411 1.00 86.56 183 ASP A C 1
ATOM 1408 O O . ASP A 1 183 ? 9.230 4.240 -11.805 1.00 86.56 183 ASP A O 1
ATOM 1412 N N . PRO A 1 184 ? 8.388 2.272 -12.516 1.00 91.12 184 PRO A N 1
ATOM 1413 C CA . PRO A 1 184 ? 7.103 2.526 -11.907 1.00 91.12 184 PRO A CA 1
ATOM 1414 C C . PRO A 1 184 ? 7.166 2.202 -10.411 1.00 91.12 184 PRO A C 1
ATOM 1416 O O . PRO A 1 184 ? 7.932 1.343 -9.969 1.00 91.12 184 PRO A O 1
ATOM 1419 N N . LYS A 1 185 ? 6.370 2.921 -9.621 1.00 93.19 185 LYS A N 1
ATOM 1420 C CA . LYS A 1 185 ? 6.333 2.806 -8.160 1.00 93.19 185 LYS A CA 1
ATOM 1421 C C . LYS A 1 185 ? 4.922 2.515 -7.677 1.00 93.19 185 LYS A C 1
ATOM 1423 O O . LYS A 1 185 ? 3.942 2.816 -8.360 1.00 93.19 185 LYS A O 1
ATOM 1428 N N . PHE A 1 186 ? 4.826 1.920 -6.495 1.00 94.00 186 PHE A N 1
ATOM 1429 C CA . PHE A 1 186 ? 3.548 1.617 -5.868 1.00 94.00 186 PHE A CA 1
ATOM 1430 C C . PHE A 1 186 ? 3.188 2.711 -4.855 1.00 94.00 186 PHE A C 1
ATOM 1432 O O . PHE A 1 186 ? 3.756 2.759 -3.766 1.00 94.00 186 PHE A O 1
ATOM 1439 N N . ALA A 1 187 ? 2.249 3.589 -5.213 1.00 94.94 187 ALA A N 1
ATOM 1440 C CA . ALA A 1 187 ? 1.809 4.689 -4.356 1.00 94.94 187 ALA A CA 1
ATOM 1441 C C . ALA A 1 187 ? 0.782 4.221 -3.309 1.00 94.94 187 ALA A C 1
ATOM 1443 O O . ALA A 1 187 ? -0.335 3.833 -3.668 1.00 94.94 187 ALA A O 1
ATOM 1444 N N . LEU A 1 188 ? 1.115 4.335 -2.020 1.00 95.12 188 LEU A N 1
ATOM 1445 C CA . LEU A 1 188 ? 0.192 4.055 -0.914 1.00 95.12 188 LEU A CA 1
ATOM 1446 C C . LEU A 1 188 ? -1.068 4.919 -0.986 1.00 95.12 188 LEU A C 1
ATOM 1448 O O . LEU A 1 188 ? -2.166 4.411 -0.774 1.00 95.12 188 LEU A O 1
ATOM 1452 N N . LYS A 1 189 ? -0.930 6.193 -1.368 1.00 95.31 189 LYS A N 1
ATOM 1453 C CA . LYS A 1 189 ? -2.045 7.131 -1.547 1.00 95.31 189 LYS A CA 1
ATOM 1454 C C . LYS A 1 189 ? -3.160 6.537 -2.409 1.00 95.31 189 LYS A C 1
ATOM 1456 O O . LYS A 1 189 ? -4.314 6.537 -1.999 1.00 95.31 189 LYS A O 1
ATOM 1461 N N . LYS A 1 190 ? -2.813 5.956 -3.564 1.00 94.50 190 LYS A N 1
ATOM 1462 C CA . LYS A 1 190 ? -3.794 5.346 -4.475 1.00 94.50 190 LYS A CA 1
ATOM 1463 C C . LYS A 1 190 ? -4.432 4.087 -3.918 1.00 94.50 190 LYS A C 1
ATOM 1465 O O . LYS A 1 190 ? -5.618 3.861 -4.143 1.00 94.50 190 LYS A O 1
ATOM 1470 N N . LEU A 1 191 ? -3.655 3.267 -3.213 1.00 94.81 191 LEU A N 1
ATOM 1471 C CA . LEU A 1 191 ? -4.198 2.095 -2.535 1.00 94.81 191 LEU A CA 1
ATOM 1472 C C . LEU A 1 191 ? -5.242 2.523 -1.494 1.00 94.81 191 LEU A C 1
ATOM 1474 O O . LEU A 1 191 ? -6.333 1.958 -1.447 1.00 94.81 191 LEU A O 1
ATOM 1478 N N . PHE A 1 192 ? -4.939 3.546 -0.697 1.00 95.56 192 PHE A N 1
ATOM 1479 C CA . PHE A 1 192 ? -5.869 4.056 0.304 1.00 95.56 192 PHE A CA 1
ATOM 1480 C C . PHE A 1 192 ? -7.117 4.678 -0.322 1.00 95.56 192 PHE A C 1
ATOM 1482 O O . PHE A 1 192 ? -8.229 4.320 0.058 1.00 95.56 192 PHE A O 1
ATOM 1489 N N . GLU A 1 193 ? -6.935 5.539 -1.320 1.00 95.19 193 GLU A N 1
ATOM 1490 C CA . GLU A 1 193 ? -8.015 6.259 -2.001 1.00 95.19 193 GLU A CA 1
ATOM 1491 C C . GLU A 1 193 ? -9.012 5.317 -2.680 1.00 95.19 193 GLU A C 1
ATOM 1493 O O . GLU A 1 193 ? -10.225 5.505 -2.592 1.00 95.19 193 GLU A O 1
ATOM 1498 N N . HIS A 1 194 ? -8.506 4.302 -3.379 1.00 93.06 194 HIS A N 1
ATOM 1499 C CA . HIS A 1 194 ? -9.334 3.456 -4.232 1.00 93.06 194 HIS A CA 1
ATOM 1500 C C . HIS A 1 194 ? -9.747 2.136 -3.583 1.00 93.06 194 HIS A C 1
ATOM 1502 O O . HIS A 1 194 ? -10.615 1.464 -4.130 1.00 93.06 194 HIS A O 1
ATOM 1508 N N . HIS A 1 195 ? -9.156 1.754 -2.447 1.00 93.00 195 HIS A N 1
ATOM 1509 C CA . HIS A 1 195 ? -9.494 0.494 -1.782 1.00 93.00 195 HIS A CA 1
ATOM 1510 C C . HIS A 1 195 ? -9.725 0.629 -0.300 1.00 93.00 195 HIS A C 1
ATOM 1512 O O . HIS A 1 195 ? -10.794 0.253 0.170 1.00 93.00 195 HIS A O 1
ATOM 1518 N N . ILE A 1 196 ? -8.723 1.094 0.447 1.00 95.62 196 ILE A N 1
ATOM 1519 C CA . ILE A 1 196 ? -8.775 0.971 1.905 1.00 95.62 196 ILE A CA 1
ATOM 1520 C C . ILE A 1 196 ? -9.911 1.820 2.460 1.00 95.62 196 ILE A C 1
ATOM 1522 O O . ILE A 1 196 ? -10.756 1.287 3.169 1.00 95.62 196 ILE A O 1
ATOM 1526 N N . PHE A 1 197 ? -10.000 3.094 2.072 1.00 96.12 197 PHE A N 1
ATOM 1527 C CA . PHE A 1 197 ? -11.091 3.950 2.533 1.00 96.12 197 PHE A CA 1
ATOM 1528 C C . PHE A 1 197 ? -12.451 3.477 2.036 1.00 96.12 197 PHE A C 1
ATOM 1530 O O . PHE A 1 197 ? -13.380 3.455 2.825 1.00 96.12 197 PHE A O 1
ATOM 1537 N N . GLN A 1 198 ? -12.563 2.984 0.801 1.00 95.06 198 GLN A N 1
ATOM 1538 C CA . GLN A 1 198 ? -13.833 2.450 0.294 1.00 95.06 198 GLN A CA 1
ATOM 1539 C C . GLN A 1 198 ? -14.301 1.212 1.071 1.00 95.06 198 GLN A C 1
ATOM 1541 O O . GLN A 1 198 ? -15.480 1.087 1.394 1.00 95.06 198 GLN A O 1
ATOM 1546 N N . LYS A 1 199 ? -13.377 0.298 1.393 1.00 96.25 199 LYS A N 1
ATOM 1547 C CA . LYS A 1 199 ? -13.674 -0.886 2.207 1.00 96.25 199 LYS A CA 1
ATOM 1548 C C . LYS A 1 199 ? -14.063 -0.490 3.631 1.00 96.25 199 LYS A C 1
ATOM 1550 O O . LYS A 1 199 ? -15.012 -1.051 4.160 1.00 96.25 199 LYS A O 1
ATOM 1555 N N . LEU A 1 200 ? -13.359 0.467 4.235 1.00 97.12 200 LEU A N 1
ATOM 1556 C CA . LEU A 1 200 ? -13.691 0.962 5.573 1.00 97.12 200 LEU A CA 1
ATOM 1557 C C . LEU A 1 200 ? -15.041 1.686 5.589 1.00 97.12 200 LEU A C 1
ATOM 1559 O O . LEU A 1 200 ? -15.858 1.382 6.450 1.00 97.12 200 LEU A O 1
ATOM 1563 N N . ASP A 1 201 ? -15.308 2.553 4.608 1.00 96.50 201 ASP A N 1
ATOM 1564 C CA . ASP A 1 201 ? -16.590 3.247 4.444 1.00 96.50 201 ASP A CA 1
ATOM 1565 C C . ASP A 1 201 ? -17.735 2.217 4.387 1.00 96.50 201 ASP A C 1
ATOM 1567 O O . ASP A 1 201 ? -18.700 2.328 5.134 1.00 96.50 201 ASP A O 1
ATOM 1571 N N . GLY A 1 202 ? -17.597 1.149 3.590 1.00 96.56 202 GLY A N 1
ATOM 1572 C CA . GLY A 1 202 ? -18.600 0.078 3.515 1.00 96.56 202 GLY A CA 1
ATOM 1573 C C . GLY A 1 202 ? -18.781 -0.739 4.802 1.00 96.56 202 GLY A C 1
ATOM 1574 O O . GLY A 1 202 ? -19.839 -1.332 5.000 1.00 96.56 202 GLY A O 1
ATOM 1575 N N . LEU A 1 203 ? -17.776 -0.779 5.682 1.00 97.06 203 LEU A N 1
ATOM 1576 C CA . LEU A 1 203 ? -17.873 -1.474 6.967 1.00 97.06 203 LEU A CA 1
ATOM 1577 C C . LEU A 1 203 ? -18.587 -0.634 8.028 1.00 97.06 203 LEU A C 1
ATOM 1579 O O . LEU A 1 203 ? -19.324 -1.212 8.822 1.00 97.06 203 LEU A O 1
ATOM 1583 N N . VAL A 1 204 ? -18.362 0.684 8.056 1.00 97.62 204 VAL A N 1
ATOM 1584 C CA . VAL A 1 204 ? -18.812 1.552 9.163 1.00 97.62 204 VAL A CA 1
ATOM 1585 C C . VAL A 1 204 ? -19.972 2.487 8.820 1.00 97.62 204 VAL A C 1
ATOM 1587 O O . VAL A 1 204 ? -20.563 3.079 9.725 1.00 97.62 204 VAL A O 1
ATOM 1590 N N . ALA A 1 205 ? -20.312 2.633 7.538 1.00 95.81 205 ALA A N 1
ATOM 1591 C CA . ALA A 1 205 ? -21.491 3.380 7.110 1.00 95.81 205 ALA A CA 1
ATOM 1592 C C . ALA A 1 205 ? -22.798 2.670 7.503 1.00 95.81 205 ALA A C 1
ATOM 1594 O O . ALA A 1 205 ? -22.800 1.516 7.931 1.00 95.81 205 ALA A O 1
ATOM 1595 N N . ALA A 1 206 ? -23.922 3.370 7.322 1.00 96.38 206 ALA A N 1
ATOM 1596 C CA . ALA A 1 206 ? -25.253 2.826 7.572 1.00 96.38 206 ALA A CA 1
ATOM 1597 C C . ALA A 1 206 ? -25.486 1.514 6.800 1.00 96.38 206 ALA A C 1
ATOM 1599 O O . ALA A 1 206 ? -25.276 1.457 5.586 1.00 96.38 206 ALA A O 1
ATOM 1600 N N . GLY A 1 207 ? -25.914 0.465 7.504 1.00 95.81 207 GLY A N 1
ATOM 1601 C CA . GLY A 1 207 ? -26.075 -0.893 6.979 1.00 95.81 207 GLY A CA 1
ATOM 1602 C C . GLY A 1 207 ? -24.783 -1.718 6.896 1.00 95.81 207 GLY A C 1
ATOM 1603 O O . GLY A 1 207 ? -24.836 -2.875 6.478 1.00 95.81 207 GLY A O 1
ATOM 1604 N N . GLY A 1 208 ? -23.633 -1.155 7.277 1.00 96.81 208 GLY A N 1
ATOM 1605 C CA . GLY A 1 208 ? -22.359 -1.863 7.376 1.00 96.81 208 GLY A CA 1
ATOM 1606 C C . GLY A 1 208 ? -22.274 -2.752 8.621 1.00 96.81 208 GLY A C 1
ATOM 1607 O O . GLY A 1 208 ? -22.956 -2.529 9.620 1.00 96.81 208 GLY A O 1
ATOM 1608 N N . GLN A 1 209 ? -21.404 -3.767 8.587 1.00 96.75 209 GLN A N 1
ATOM 1609 C CA . GLN A 1 209 ? -21.234 -4.718 9.701 1.00 96.75 209 GLN A CA 1
ATOM 1610 C C . GLN A 1 209 ? -20.846 -4.034 11.024 1.00 96.75 209 GLN A C 1
ATOM 1612 O O . GLN A 1 209 ? -21.200 -4.512 12.099 1.00 96.75 209 GLN A O 1
ATOM 1617 N N . TYR A 1 210 ? -20.120 -2.923 10.935 1.00 96.81 210 TYR A N 1
ATOM 1618 C CA . TYR A 1 210 ? -19.640 -2.129 12.059 1.00 96.81 210 TYR A CA 1
ATOM 1619 C C . TYR A 1 210 ? -20.220 -0.715 11.997 1.00 96.81 210 TYR A C 1
ATOM 1621 O O . TYR A 1 210 ? -19.516 0.260 12.260 1.00 96.81 210 TYR A O 1
ATOM 1629 N N . GLU A 1 211 ? -21.494 -0.594 11.614 1.00 97.12 211 GLU A N 1
ATOM 1630 C CA . GLU A 1 211 ? -22.197 0.687 11.555 1.00 97.12 211 GLU A CA 1
ATOM 1631 C C . GLU A 1 211 ? -21.973 1.513 12.833 1.00 97.12 211 GLU A C 1
ATOM 1633 O O . GLU A 1 211 ? -22.149 1.035 13.958 1.00 97.12 211 GLU A O 1
ATOM 1638 N N . GLY A 1 212 ? -21.554 2.768 12.650 1.00 95.31 212 GLY A N 1
ATOM 1639 C CA . GLY A 1 212 ? -21.311 3.710 13.743 1.00 95.31 212 GLY A CA 1
ATOM 1640 C C . GLY A 1 212 ? -19.981 3.524 14.480 1.00 95.31 212 GLY A C 1
ATOM 1641 O O . GLY A 1 212 ? -19.684 4.302 15.387 1.00 95.31 212 GLY A O 1
ATOM 1642 N N . TYR A 1 213 ? -19.157 2.540 14.106 1.00 96.50 213 TYR A N 1
ATOM 1643 C CA . TYR A 1 213 ? -17.785 2.453 14.603 1.00 96.50 213 TYR A CA 1
ATOM 1644 C C . TYR A 1 213 ? -16.947 3.594 14.020 1.00 96.50 213 TYR A C 1
ATOM 1646 O O . TYR A 1 213 ? -17.170 4.041 12.896 1.00 96.50 213 TYR A O 1
ATOM 1654 N N . ILE A 1 214 ? -15.947 4.042 14.781 1.00 96.94 214 ILE A N 1
ATOM 1655 C CA . ILE A 1 214 ? -15.016 5.092 14.361 1.00 96.94 214 ILE A CA 1
ATOM 1656 C C . ILE A 1 214 ? -13.664 4.441 14.056 1.00 96.94 214 ILE A C 1
ATOM 1658 O O . ILE A 1 214 ? -12.970 4.014 14.982 1.00 96.94 214 ILE A O 1
ATOM 1662 N N . PRO A 1 215 ? -13.265 4.343 12.778 1.00 96.81 215 PRO A N 1
ATOM 1663 C CA . PRO A 1 215 ? -11.930 3.908 12.409 1.00 96.81 215 PRO A CA 1
ATOM 1664 C C . PRO A 1 215 ? -10.835 4.792 13.014 1.00 96.81 215 PRO A C 1
ATOM 1666 O O . PRO A 1 215 ? -10.842 6.019 12.886 1.00 96.81 215 PRO A O 1
ATOM 1669 N N . VAL A 1 216 ? -9.846 4.128 13.608 1.00 94.81 216 VAL A N 1
ATOM 1670 C CA . VAL A 1 216 ? -8.553 4.707 13.978 1.00 94.81 216 VAL A CA 1
ATOM 1671 C C . VAL A 1 216 ? -7.505 4.014 13.124 1.00 94.81 216 VAL A C 1
ATOM 1673 O O . VAL A 1 216 ? -7.349 2.794 13.185 1.00 94.81 216 VAL A O 1
ATOM 1676 N N . ILE A 1 217 ? -6.830 4.776 12.271 1.00 93.44 217 ILE A N 1
ATOM 1677 C CA . ILE A 1 217 ? -5.873 4.231 11.315 1.00 93.44 217 ILE A CA 1
ATOM 1678 C C . IL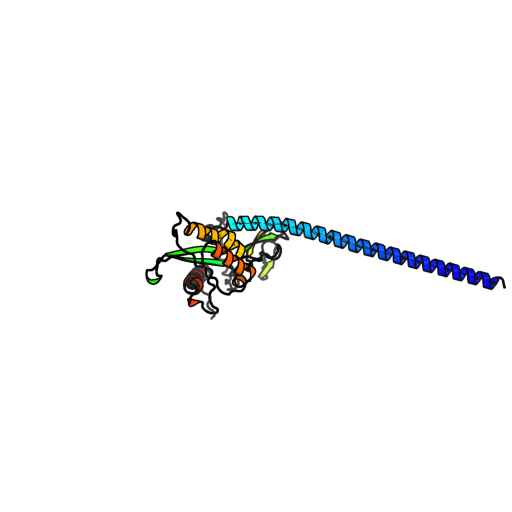E A 1 217 ? -4.462 4.536 11.789 1.00 93.44 217 ILE A C 1
ATOM 1680 O O . ILE A 1 217 ? -4.090 5.694 11.979 1.00 93.44 217 ILE A O 1
ATOM 1684 N N . GLN A 1 218 ? -3.675 3.472 11.910 1.00 89.56 218 GLN A N 1
ATOM 1685 C CA . GLN A 1 218 ? -2.277 3.519 12.299 1.00 89.56 218 GLN A CA 1
ATOM 1686 C C . GLN A 1 218 ? -1.391 3.085 11.129 1.00 89.56 218 GLN A C 1
ATOM 1688 O O . GLN A 1 218 ? -1.609 2.043 10.510 1.00 89.56 218 GLN A O 1
ATOM 1693 N N . GLY A 1 219 ? -0.376 3.894 10.838 1.00 84.69 219 GLY A N 1
ATOM 1694 C CA . GLY A 1 219 ? 0.741 3.546 9.960 1.00 84.69 219 GLY A CA 1
ATOM 1695 C C . GLY A 1 219 ? 2.049 3.563 10.745 1.00 84.69 219 GLY A C 1
ATOM 1696 O O . GLY A 1 219 ? 2.162 4.301 11.726 1.00 84.69 219 GLY A O 1
ATOM 1697 N N . ASP A 1 220 ? 3.026 2.760 10.323 1.00 82.19 220 ASP A N 1
ATOM 1698 C CA . ASP A 1 220 ? 4.380 2.853 10.867 1.00 82.19 220 ASP A CA 1
ATOM 1699 C C . ASP A 1 220 ? 5.099 4.117 10.348 1.00 82.19 220 ASP A C 1
ATOM 1701 O O . ASP A 1 220 ? 4.564 4.883 9.544 1.00 82.19 220 ASP A O 1
ATOM 1705 N N . ASN A 1 221 ? 6.327 4.354 10.812 1.00 82.25 221 ASN A N 1
ATOM 1706 C CA . ASN A 1 221 ? 7.153 5.469 10.338 1.00 82.25 221 ASN A CA 1
ATOM 1707 C C . ASN A 1 221 ? 8.100 5.068 9.196 1.00 82.25 221 ASN A C 1
ATOM 1709 O O . ASN A 1 221 ? 9.138 5.710 9.009 1.00 82.25 221 ASN A O 1
ATOM 1713 N N . ALA A 1 222 ? 7.801 4.008 8.434 1.00 84.44 222 ALA A N 1
ATOM 1714 C CA . ALA A 1 222 ? 8.616 3.693 7.268 1.00 84.44 222 ALA A CA 1
ATOM 1715 C C . ALA A 1 222 ? 8.523 4.829 6.235 1.00 84.44 222 ALA A C 1
ATOM 1717 O O . ALA A 1 222 ? 7.518 5.535 6.139 1.00 84.44 222 ALA A O 1
ATOM 1718 N N . GLY A 1 223 ? 9.589 5.012 5.448 1.00 86.25 223 GLY A N 1
ATOM 1719 C CA . GLY A 1 223 ? 9.751 6.164 4.547 1.00 86.25 223 GLY A CA 1
ATOM 1720 C C . GLY A 1 223 ? 8.502 6.538 3.726 1.00 86.25 223 GLY A C 1
ATOM 1721 O O . GLY A 1 223 ? 8.148 7.715 3.704 1.00 86.25 223 GLY A O 1
ATOM 1722 N N . PRO A 1 224 ? 7.791 5.576 3.102 1.00 89.44 224 PRO A N 1
ATOM 1723 C CA . PRO A 1 224 ? 6.546 5.852 2.380 1.00 89.44 224 PRO A CA 1
ATOM 1724 C C . PRO A 1 224 ? 5.412 6.434 3.238 1.00 89.44 224 PRO A C 1
ATOM 1726 O O . PRO A 1 224 ? 4.680 7.301 2.767 1.00 89.44 224 PRO A O 1
ATOM 1729 N N . HIS A 1 225 ? 5.271 5.990 4.488 1.00 85.25 225 HIS A N 1
ATOM 1730 C CA . HIS A 1 225 ? 4.231 6.452 5.411 1.00 85.25 225 HIS A CA 1
ATOM 1731 C C . HIS A 1 225 ? 4.533 7.847 5.979 1.00 85.25 225 HIS A C 1
ATOM 1733 O O . HIS A 1 225 ? 3.611 8.615 6.251 1.00 85.25 225 HIS A O 1
ATOM 1739 N N . ALA A 1 226 ? 5.818 8.200 6.087 1.00 87.00 226 ALA A N 1
ATOM 1740 C CA . ALA A 1 226 ? 6.286 9.512 6.536 1.00 87.00 226 ALA A CA 1
ATOM 1741 C C . ALA A 1 226 ? 6.348 10.571 5.413 1.00 87.00 226 ALA A C 1
ATOM 1743 O O . ALA A 1 226 ? 6.699 11.728 5.659 1.00 87.00 226 ALA A O 1
ATOM 1744 N N . GLU A 1 227 ? 6.028 10.206 4.167 1.00 92.56 227 GLU A N 1
ATOM 1745 C CA . GLU A 1 227 ? 6.016 11.148 3.049 1.00 92.56 227 GLU A CA 1
ATOM 1746 C C . GLU A 1 227 ? 4.930 12.214 3.265 1.00 92.56 227 GLU A C 1
ATOM 1748 O O . GLU A 1 227 ? 3.738 11.913 3.316 1.00 92.56 227 GLU A O 1
ATOM 1753 N N . LYS A 1 228 ? 5.342 13.485 3.362 1.00 93.00 228 LYS A N 1
ATOM 1754 C CA . LYS A 1 228 ? 4.482 14.606 3.780 1.00 93.00 228 LYS A CA 1
ATOM 1755 C C . LYS A 1 228 ? 3.177 14.723 2.988 1.00 93.00 228 LYS A C 1
ATOM 1757 O O . LYS A 1 228 ? 2.139 15.010 3.576 1.00 93.00 228 LYS A O 1
ATOM 1762 N N . GLU A 1 229 ? 3.222 14.533 1.669 1.00 94.75 229 GLU A N 1
ATOM 1763 C CA . GLU A 1 229 ? 2.019 14.614 0.832 1.00 94.75 229 GLU A CA 1
ATOM 1764 C C . GLU A 1 2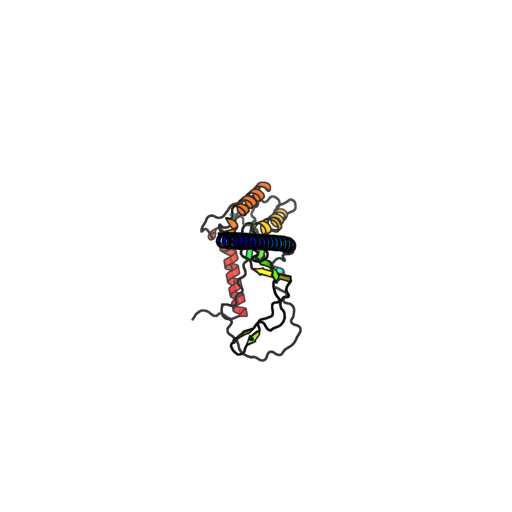29 ? 1.016 13.512 1.196 1.00 94.75 229 GLU A C 1
ATOM 1766 O O . GLU A 1 229 ? -0.156 13.803 1.437 1.00 94.75 229 GLU A O 1
ATOM 1771 N N . TYR A 1 230 ? 1.486 12.267 1.287 1.00 94.12 230 TYR A N 1
ATOM 1772 C CA . TYR A 1 230 ? 0.667 11.116 1.652 1.00 94.12 230 TYR A CA 1
ATOM 1773 C C . TYR A 1 230 ? 0.097 11.259 3.063 1.00 94.12 230 TYR A C 1
ATOM 1775 O O . TYR A 1 230 ? -1.105 11.083 3.260 1.00 94.12 230 TYR A O 1
ATOM 1783 N N . PHE A 1 231 ? 0.944 11.634 4.023 1.00 93.31 231 PHE A N 1
ATOM 1784 C CA . PHE A 1 231 ? 0.555 11.823 5.415 1.00 93.31 231 PHE A CA 1
ATOM 1785 C C . PHE A 1 231 ? -0.548 12.878 5.554 1.00 93.31 231 PHE A C 1
ATOM 1787 O O . PHE A 1 231 ? -1.604 12.610 6.127 1.00 93.31 231 PHE A O 1
ATOM 1794 N N . ASN A 1 232 ? -0.336 14.067 4.980 1.00 95.19 232 ASN A N 1
ATOM 1795 C CA . ASN A 1 232 ? -1.308 15.157 5.047 1.00 95.19 232 ASN A CA 1
ATOM 1796 C C . ASN A 1 232 ? -2.625 14.782 4.364 1.00 95.19 232 ASN A C 1
ATOM 1798 O O . ASN A 1 232 ? -3.696 15.121 4.865 1.00 95.19 232 ASN A O 1
ATOM 1802 N N . TRP A 1 233 ? -2.552 14.074 3.235 1.00 96.19 233 TRP A N 1
ATOM 1803 C CA . TRP A 1 233 ? -3.738 13.600 2.534 1.00 96.19 233 TRP A CA 1
ATOM 1804 C C . TRP A 1 233 ? -4.519 12.572 3.366 1.00 96.19 233 TRP A C 1
ATOM 1806 O O . TRP A 1 233 ? -5.728 12.728 3.513 1.00 96.19 233 TRP A O 1
ATOM 1816 N N . CYS A 1 234 ? -3.854 11.578 3.969 1.00 95.06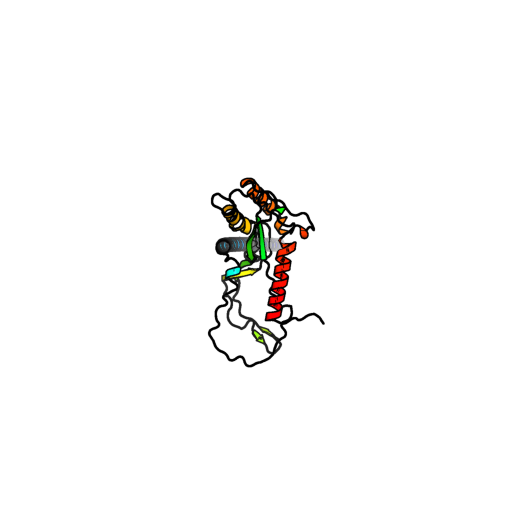 234 CYS A N 1
ATOM 1817 C CA . CYS A 1 234 ? -4.516 10.586 4.825 1.00 95.06 234 CYS A CA 1
ATOM 1818 C C . CYS A 1 234 ? -5.183 11.243 6.030 1.00 95.06 234 CYS A C 1
ATOM 1820 O O . CYS A 1 234 ? -6.343 10.952 6.321 1.00 95.06 234 CYS A O 1
ATOM 1822 N N . LYS A 1 235 ? -4.474 12.167 6.689 1.00 95.25 235 LYS A N 1
ATOM 1823 C CA . LYS A 1 235 ? -5.006 12.920 7.823 1.00 95.25 235 LYS A CA 1
ATOM 1824 C C . LYS A 1 235 ? -6.274 13.684 7.434 1.00 95.25 235 LYS A C 1
ATOM 1826 O O . LYS A 1 235 ? -7.301 13.507 8.078 1.00 95.25 235 LYS A O 1
ATOM 1831 N N . ALA A 1 236 ? -6.236 14.434 6.331 1.00 97.19 236 ALA A N 1
ATOM 1832 C CA . ALA A 1 236 ? -7.398 15.172 5.836 1.00 97.19 236 ALA A CA 1
ATOM 1833 C C . ALA A 1 236 ? -8.573 14.249 5.461 1.00 97.19 236 ALA A C 1
ATOM 1835 O O . ALA A 1 236 ? -9.726 14.579 5.721 1.00 97.19 236 ALA A O 1
ATOM 1836 N N . GLN A 1 237 ? -8.301 13.083 4.863 1.00 96.69 237 GLN A N 1
ATOM 1837 C CA . GLN A 1 237 ? -9.340 12.104 4.529 1.00 96.69 237 GLN A CA 1
ATOM 1838 C C . GLN A 1 237 ? -9.991 11.472 5.763 1.00 96.69 237 GLN A C 1
ATOM 1840 O O . GLN A 1 237 ? -11.190 11.193 5.720 1.00 96.69 237 GLN A O 1
ATOM 1845 N N . CYS A 1 238 ? -9.227 11.259 6.837 1.00 96.81 238 CYS A N 1
ATOM 1846 C CA . CYS A 1 238 ? -9.763 10.785 8.111 1.00 96.81 238 CYS A CA 1
ATOM 1847 C C . CYS A 1 238 ? -10.596 11.880 8.788 1.00 96.81 238 CYS A C 1
ATOM 1849 O O . CYS A 1 238 ? -11.743 11.632 9.142 1.00 96.81 238 CYS A O 1
ATOM 1851 N N . GLU A 1 239 ? -10.076 13.109 8.869 1.00 96.94 239 GLU A N 1
ATOM 1852 C CA . GLU A 1 239 ? -10.783 14.256 9.458 1.00 96.94 239 GLU A CA 1
ATOM 1853 C C . GLU A 1 239 ? -12.131 14.517 8.767 1.00 96.94 239 GLU A C 1
ATOM 1855 O O . GLU A 1 239 ? -13.143 14.694 9.440 1.00 96.94 239 GLU A O 1
ATOM 1860 N N . GLN A 1 240 ? -12.182 14.454 7.430 1.00 97.19 240 GLN A N 1
ATOM 1861 C CA . GLN A 1 240 ? -13.427 14.610 6.660 1.00 97.19 240 GLN A CA 1
ATOM 1862 C C . GLN A 1 240 ? -14.492 13.553 6.986 1.00 97.19 240 GLN A C 1
ATOM 1864 O O . GLN A 1 240 ? -15.679 13.816 6.810 1.00 97.19 240 GLN A O 1
ATOM 1869 N N . ARG A 1 241 ? -14.080 12.368 7.447 1.00 96.44 241 ARG A N 1
ATOM 1870 C CA . ARG A 1 241 ? -14.968 11.256 7.819 1.00 96.44 241 ARG A CA 1
ATOM 1871 C C . ARG A 1 241 ? -15.271 11.199 9.317 1.00 96.44 241 ARG A C 1
ATOM 1873 O O . ARG A 1 241 ? -16.023 10.330 9.746 1.00 96.44 241 ARG A O 1
ATOM 1880 N N . GLY A 1 242 ? -14.672 12.084 10.118 1.00 97.06 242 GLY A N 1
ATOM 1881 C CA . GLY A 1 242 ? -14.711 11.990 11.579 1.00 97.06 242 GLY A CA 1
ATOM 1882 C C . GLY A 1 242 ? -13.908 10.808 12.137 1.00 97.06 242 GLY A C 1
ATOM 1883 O O . GLY A 1 242 ? -14.231 10.301 13.204 1.00 97.06 242 GLY A O 1
ATOM 1884 N N . TRP A 1 243 ? -12.901 10.334 11.401 1.00 97.56 243 TRP A N 1
ATOM 1885 C CA . TRP A 1 243 ? -12.000 9.245 11.791 1.00 97.56 243 TRP A CA 1
ATOM 1886 C C . TRP A 1 243 ? -10.678 9.795 12.331 1.00 97.56 243 TRP A C 1
ATOM 1888 O O . TRP A 1 243 ? -10.376 10.983 12.188 1.00 97.56 243 TRP A O 1
ATOM 1898 N N . HIS A 1 244 ? -9.839 8.915 12.878 1.00 95.69 244 HIS A N 1
ATOM 1899 C CA . HIS A 1 244 ? -8.535 9.293 13.423 1.00 95.69 244 HIS A CA 1
ATOM 1900 C C . HIS A 1 244 ? -7.372 8.712 12.615 1.00 95.69 244 HIS A C 1
ATOM 1902 O O . HIS A 1 244 ? -7.405 7.560 12.181 1.00 95.69 244 HIS A O 1
ATOM 1908 N N . TRP A 1 245 ? -6.323 9.519 12.440 1.00 93.38 245 TRP A N 1
ATOM 1909 C CA . TRP A 1 245 ? -5.029 9.087 11.912 1.00 93.38 245 TRP A CA 1
ATOM 1910 C C . TRP A 1 245 ? -3.980 9.198 13.018 1.00 93.38 245 TRP A C 1
ATOM 1912 O O . TRP A 1 245 ? -3.557 10.303 13.367 1.00 93.38 245 TRP A O 1
ATOM 1922 N N . GLU A 1 246 ? -3.566 8.057 13.562 1.00 89.81 246 GLU A N 1
ATOM 1923 C CA . GLU A 1 246 ? -2.667 7.961 14.712 1.00 89.81 246 GLU A CA 1
ATOM 1924 C C . GLU A 1 246 ? -1.393 7.210 14.308 1.00 89.81 246 GLU A C 1
ATOM 1926 O O . GLU A 1 246 ? -1.358 5.979 14.331 1.00 89.81 246 GLU A O 1
ATOM 1931 N N . PRO A 1 247 ? -0.338 7.914 13.860 1.00 84.50 247 PRO A N 1
ATOM 1932 C CA . PRO A 1 247 ? 0.898 7.261 13.455 1.00 84.50 247 PRO A CA 1
ATOM 1933 C C . PRO A 1 247 ? 1.575 6.581 14.646 1.00 84.50 247 PRO A C 1
ATOM 1935 O O . PRO A 1 247 ? 1.612 7.104 15.761 1.00 84.50 247 PRO A O 1
ATOM 1938 N N . GLN A 1 248 ? 2.169 5.422 14.385 1.00 87.31 248 GLN A N 1
ATOM 1939 C CA . GLN A 1 248 ? 2.925 4.669 15.374 1.00 87.31 248 GLN A CA 1
ATOM 1940 C C . GLN A 1 248 ? 4.189 5.436 15.778 1.00 87.31 248 GLN A C 1
ATOM 1942 O O . GLN A 1 248 ? 4.899 5.985 14.933 1.00 87.31 248 GLN A O 1
ATOM 1947 N N . ALA A 1 249 ? 4.532 5.429 17.064 1.00 84.62 249 ALA A N 1
ATOM 1948 C CA . ALA A 1 249 ? 5.807 5.977 17.509 1.00 84.62 249 ALA A CA 1
ATOM 1949 C C . ALA A 1 249 ? 7.002 5.134 16.997 1.00 84.62 249 ALA A C 1
ATOM 1951 O O . ALA A 1 249 ? 6.872 3.923 16.773 1.00 84.62 249 ALA A O 1
ATOM 1952 N N . PRO A 1 250 ? 8.186 5.745 16.793 1.00 84.56 250 PRO A N 1
ATOM 1953 C CA . PRO A 1 250 ? 9.375 5.022 16.351 1.00 84.56 250 PRO A CA 1
ATOM 1954 C C . PRO A 1 250 ? 9.731 3.847 17.273 1.00 84.56 250 PRO A C 1
ATOM 1956 O O . PRO A 1 250 ? 9.609 3.949 18.488 1.00 84.56 250 PRO A O 1
ATOM 1959 N N . GLN A 1 251 ? 10.238 2.755 16.690 1.00 84.62 251 GLN A N 1
ATOM 1960 C CA . GLN A 1 251 ? 10.767 1.589 17.420 1.00 84.62 251 GLN A CA 1
ATOM 1961 C C . GLN A 1 251 ? 9.766 0.875 18.349 1.00 84.62 251 GLN A C 1
ATOM 1963 O O . GLN A 1 251 ? 10.171 0.221 19.307 1.00 84.62 251 GLN A O 1
ATOM 1968 N N . MET A 1 252 ? 8.465 0.926 18.051 1.00 87.12 252 MET A N 1
ATOM 1969 C CA . MET A 1 252 ? 7.447 0.233 18.851 1.00 87.12 252 MET A CA 1
ATOM 1970 C C . MET A 1 252 ? 6.737 -0.911 18.102 1.00 87.12 252 MET A C 1
ATOM 1972 O O . MET A 1 252 ? 5.515 -0.892 17.999 1.00 87.12 252 MET A O 1
ATOM 1976 N N . PRO A 1 253 ? 7.426 -1.942 17.577 1.00 83.56 253 PRO A N 1
ATOM 1977 C CA . PRO A 1 253 ? 6.764 -3.020 16.823 1.00 83.56 253 PRO A CA 1
ATOM 1978 C C . PRO A 1 253 ? 5.719 -3.790 17.653 1.00 83.56 253 PRO A C 1
ATOM 1980 O O . PRO A 1 253 ? 4.773 -4.347 17.111 1.00 83.56 253 PRO A O 1
ATOM 1983 N N . HIS A 1 254 ? 5.839 -3.778 18.983 1.00 81.62 254 HIS A N 1
ATOM 1984 C CA . HIS A 1 254 ? 4.922 -4.455 19.901 1.00 81.62 254 HIS A CA 1
ATOM 1985 C C . HIS A 1 254 ? 3.516 -3.829 19.975 1.00 81.62 254 HIS A C 1
ATOM 1987 O O . HIS A 1 254 ? 2.608 -4.489 20.463 1.00 81.62 254 HIS A O 1
ATOM 1993 N N . ILE A 1 255 ? 3.317 -2.596 19.491 1.00 81.56 255 ILE A N 1
ATOM 1994 C CA . ILE A 1 255 ? 1.979 -1.975 19.374 1.00 81.56 255 ILE A CA 1
ATOM 1995 C C . ILE A 1 255 ? 1.406 -2.065 17.955 1.00 81.56 255 ILE A C 1
ATOM 1997 O O . ILE A 1 255 ? 0.325 -1.550 17.690 1.00 81.56 255 ILE A O 1
ATOM 2001 N N . ASN A 1 256 ? 2.125 -2.689 17.019 1.00 85.00 256 ASN A N 1
ATOM 2002 C CA . ASN A 1 256 ? 1.643 -2.928 15.667 1.00 85.00 256 ASN A CA 1
ATOM 2003 C C . ASN A 1 256 ? 1.210 -4.390 15.551 1.00 85.00 256 ASN A C 1
ATOM 2005 O O . ASN A 1 256 ? 2.037 -5.296 15.601 1.00 85.00 256 ASN A O 1
ATOM 2009 N N . ASN A 1 257 ? -0.089 -4.632 15.365 1.00 84.38 257 ASN A N 1
ATOM 2010 C CA . ASN A 1 257 ? -0.633 -5.984 15.209 1.00 84.38 257 ASN A CA 1
ATOM 2011 C C . ASN A 1 257 ? 0.051 -6.774 14.073 1.00 84.38 257 ASN A C 1
ATOM 2013 O O . ASN A 1 257 ? 0.218 -7.995 14.166 1.00 84.38 257 ASN A O 1
ATOM 2017 N N . LEU A 1 258 ? 0.470 -6.089 13.003 1.00 88.25 258 LEU A N 1
ATOM 2018 C CA . LEU A 1 258 ? 1.162 -6.732 11.892 1.00 88.25 258 LEU A CA 1
ATOM 2019 C C . LEU A 1 258 ? 2.509 -7.307 12.337 1.00 88.25 258 LEU A C 1
ATOM 2021 O O . LEU A 1 258 ? 2.759 -8.490 12.110 1.00 88.25 258 LEU A O 1
ATOM 2025 N N . ASP A 1 259 ? 3.331 -6.514 13.021 1.00 86.50 259 ASP A N 1
ATOM 2026 C CA . ASP A 1 259 ? 4.645 -6.947 13.508 1.00 86.50 259 ASP A CA 1
ATOM 2027 C C . ASP A 1 259 ? 4.541 -7.917 14.688 1.00 86.50 259 ASP A C 1
ATOM 2029 O O . ASP A 1 259 ? 5.285 -8.896 14.755 1.00 86.50 259 ASP A O 1
ATOM 2033 N N . LEU A 1 260 ? 3.609 -7.670 15.611 1.00 83.44 260 LEU A N 1
ATOM 2034 C CA . LEU A 1 260 ? 3.448 -8.471 16.820 1.00 83.44 260 LEU A CA 1
ATOM 2035 C C . LEU A 1 260 ? 2.903 -9.875 16.520 1.00 83.44 260 LEU A C 1
ATOM 2037 O O . LEU A 1 260 ? 3.346 -10.848 17.130 1.00 83.44 260 LEU A O 1
ATOM 2041 N N . SER A 1 261 ? 1.935 -9.992 15.606 1.00 83.69 261 SER A N 1
ATOM 2042 C CA . SER A 1 261 ? 1.148 -11.222 15.447 1.00 83.69 261 SER A CA 1
ATOM 2043 C C . SER A 1 261 ? 1.112 -11.733 14.010 1.00 83.69 261 SER A C 1
ATOM 2045 O O . SER A 1 261 ? 1.484 -12.884 13.745 1.00 83.69 261 SER A O 1
ATOM 2047 N N . VAL A 1 262 ? 0.710 -10.892 13.053 1.00 85.06 262 VAL A N 1
ATOM 2048 C CA . VAL A 1 262 ? 0.408 -11.353 11.688 1.00 85.06 262 VAL A CA 1
ATOM 2049 C C . VAL A 1 262 ? 1.667 -11.825 10.961 1.00 85.06 262 VAL A C 1
ATOM 2051 O O . VAL A 1 262 ? 1.690 -12.945 10.445 1.00 85.06 262 VAL A O 1
ATOM 2054 N N . PHE A 1 263 ? 2.730 -11.022 10.938 1.00 86.62 263 PHE A N 1
ATOM 2055 C CA . PHE A 1 263 ? 3.970 -11.350 10.239 1.00 86.62 263 PHE A CA 1
ATOM 2056 C C . PHE A 1 263 ? 4.726 -12.525 10.869 1.00 86.62 263 PHE A C 1
ATOM 2058 O O . PHE A 1 263 ? 5.146 -13.401 10.108 1.00 86.62 263 PHE A O 1
ATOM 2065 N N . PRO A 1 264 ? 4.847 -12.658 12.205 1.00 86.69 264 PRO A N 1
ATOM 2066 C CA . PRO A 1 264 ? 5.382 -13.876 12.811 1.00 86.69 264 PRO A CA 1
ATOM 2067 C C . PRO A 1 264 ? 4.591 -15.133 12.426 1.00 86.69 264 PRO A C 1
ATOM 2069 O O . PRO A 1 264 ? 5.185 -16.156 12.069 1.00 86.69 264 PRO A O 1
ATOM 2072 N N . CYS A 1 265 ? 3.254 -15.063 12.426 1.00 83.94 265 CYS A N 1
ATOM 2073 C CA . CYS A 1 265 ? 2.405 -16.182 12.013 1.00 83.94 265 CYS A CA 1
ATOM 2074 C C . CYS A 1 265 ? 2.584 -16.522 10.526 1.00 83.94 265 CYS A C 1
ATOM 2076 O O . CYS A 1 265 ? 2.737 -17.694 10.170 1.00 83.94 265 CYS A O 1
ATOM 2078 N N . MET A 1 266 ? 2.614 -15.506 9.660 1.00 83.69 266 MET A N 1
ATOM 2079 C CA . MET A 1 266 ? 2.901 -15.669 8.234 1.00 83.69 266 MET A CA 1
ATOM 2080 C C . MET A 1 266 ? 4.281 -16.280 8.002 1.00 83.69 266 MET A C 1
ATOM 2082 O O . MET A 1 266 ? 4.398 -17.206 7.207 1.00 83.69 266 MET A O 1
ATOM 2086 N N . SER A 1 267 ? 5.307 -15.811 8.713 1.00 83.56 267 SER A N 1
ATOM 2087 C CA . SER A 1 267 ? 6.679 -16.312 8.615 1.00 83.56 267 SER A CA 1
ATOM 2088 C C . SER A 1 267 ? 6.756 -17.799 8.963 1.00 83.56 267 SER A C 1
ATOM 2090 O O . SER A 1 267 ? 7.307 -18.587 8.196 1.00 83.56 267 SER A O 1
ATOM 2092 N N . ARG A 1 268 ? 6.100 -18.236 10.049 1.00 83.12 268 ARG A N 1
ATOM 2093 C CA . ARG A 1 268 ? 6.026 -19.664 10.411 1.00 83.12 268 ARG A CA 1
ATOM 2094 C C . ARG A 1 268 ? 5.364 -20.506 9.320 1.00 83.12 268 ARG A C 1
ATOM 2096 O O . ARG A 1 268 ? 5.909 -21.544 8.944 1.00 83.12 268 ARG A O 1
ATOM 2103 N N . ARG A 1 269 ? 4.223 -20.056 8.786 1.00 82.62 269 ARG A N 1
ATOM 2104 C CA . ARG A 1 269 ? 3.518 -20.750 7.691 1.00 82.62 269 ARG A CA 1
ATOM 2105 C C . ARG A 1 269 ? 4.350 -20.781 6.411 1.00 82.62 269 ARG A C 1
ATOM 2107 O O . ARG A 1 269 ? 4.402 -21.806 5.740 1.00 82.62 269 ARG A O 1
ATOM 2114 N N . HIS A 1 270 ? 5.035 -19.685 6.098 1.00 80.94 270 HIS A N 1
ATOM 2115 C CA . HIS A 1 270 ? 5.931 -19.599 4.953 1.00 80.94 270 HIS A CA 1
ATOM 2116 C C . HIS A 1 270 ? 7.099 -20.581 5.085 1.00 80.94 270 HIS A C 1
ATOM 2118 O O . HIS A 1 270 ? 7.370 -21.328 4.151 1.00 80.94 270 HIS A O 1
ATOM 2124 N N . CYS A 1 271 ? 7.731 -20.653 6.258 1.00 80.56 271 CYS A N 1
ATOM 2125 C CA . CYS A 1 271 ? 8.780 -21.626 6.555 1.00 80.56 271 CYS A CA 1
ATOM 2126 C C . CYS A 1 271 ? 8.286 -23.076 6.444 1.00 80.56 271 CYS A C 1
ATOM 2128 O O . CYS A 1 271 ? 9.012 -23.921 5.927 1.00 80.56 271 CYS A O 1
ATOM 2130 N N . ALA A 1 272 ? 7.067 -23.378 6.902 1.00 78.25 272 ALA A N 1
ATOM 2131 C CA . ALA A 1 272 ? 6.476 -24.707 6.739 1.00 78.25 272 ALA A CA 1
ATOM 2132 C C . ALA A 1 272 ? 6.294 -25.061 5.252 1.00 78.25 272 ALA A C 1
ATOM 2134 O O . ALA A 1 272 ? 6.820 -26.072 4.794 1.00 78.25 272 ALA A O 1
ATOM 2135 N N . ALA A 1 273 ? 5.670 -24.169 4.477 1.00 77.88 273 ALA A N 1
ATOM 2136 C CA . ALA A 1 273 ? 5.473 -24.361 3.040 1.00 77.88 273 ALA A CA 1
ATOM 2137 C C . ALA A 1 273 ? 6.800 -24.453 2.260 1.00 77.88 273 ALA A C 1
ATOM 2139 O O . ALA A 1 273 ? 6.913 -25.195 1.285 1.00 77.88 273 ALA A O 1
ATOM 2140 N N . ALA A 1 274 ? 7.820 -23.703 2.679 1.00 74.88 274 ALA A N 1
ATOM 2141 C CA . ALA A 1 274 ? 9.167 -23.787 2.126 1.00 74.88 274 ALA A CA 1
ATOM 2142 C C . ALA A 1 274 ? 9.795 -25.170 2.356 1.00 74.88 274 ALA A C 1
ATOM 2144 O O . ALA A 1 274 ? 10.339 -25.761 1.423 1.00 74.88 274 ALA A O 1
ATOM 2145 N N . ARG A 1 275 ? 9.678 -25.707 3.580 1.00 77.69 275 ARG A N 1
ATOM 2146 C CA . ARG A 1 275 ? 10.189 -27.041 3.940 1.00 77.69 275 ARG A CA 1
ATOM 2147 C C . ARG A 1 275 ? 9.530 -28.139 3.116 1.00 77.69 275 ARG A C 1
ATOM 2149 O O . ARG A 1 275 ? 10.239 -29.007 2.620 1.00 77.69 275 ARG A O 1
ATOM 2156 N N . GLU A 1 276 ? 8.213 -28.071 2.939 1.00 75.12 276 GLU A N 1
ATOM 2157 C CA . GLU A 1 276 ? 7.456 -29.029 2.123 1.00 75.12 276 GLU A CA 1
ATOM 2158 C C . GLU A 1 276 ? 7.907 -29.040 0.657 1.00 75.12 276 GLU A C 1
ATOM 2160 O O . GLU A 1 276 ? 7.921 -30.091 0.024 1.00 75.12 276 GLU A O 1
ATOM 2165 N N . ARG A 1 277 ? 8.281 -27.879 0.104 1.00 74.25 277 ARG A N 1
ATOM 2166 C CA . ARG A 1 277 ? 8.607 -27.742 -1.324 1.00 74.25 277 ARG A CA 1
ATOM 2167 C C . ARG A 1 277 ? 10.067 -28.012 -1.673 1.00 74.25 277 ARG A C 1
ATOM 2169 O O . ARG A 1 277 ? 10.327 -28.479 -2.776 1.00 74.25 277 ARG A O 1
ATOM 2176 N N . GLY A 1 278 ? 11.005 -27.656 -0.797 1.00 65.62 278 GLY A N 1
ATOM 2177 C CA . GLY A 1 278 ? 12.437 -27.633 -1.131 1.00 65.62 278 GLY A CA 1
ATOM 2178 C C . GLY A 1 278 ? 13.361 -28.319 -0.127 1.00 65.62 278 GLY A C 1
ATOM 2179 O O . GLY A 1 278 ? 14.560 -28.372 -0.373 1.00 65.62 278 GLY A O 1
ATOM 2180 N N . GLY A 1 279 ? 12.837 -28.841 0.988 1.00 58.59 279 GLY A N 1
ATOM 2181 C CA . GLY A 1 279 ? 13.660 -29.328 2.097 1.00 58.59 279 GLY A CA 1
ATOM 2182 C C . GLY A 1 279 ? 14.318 -28.196 2.902 1.00 58.59 279 GLY A C 1
ATOM 2183 O O . GLY A 1 279 ? 14.433 -27.053 2.460 1.00 58.59 279 GLY A O 1
ATOM 2184 N N . LEU A 1 280 ? 14.718 -28.490 4.144 1.00 50.88 280 LEU A N 1
ATOM 2185 C CA . LEU A 1 280 ? 15.404 -27.532 5.013 1.00 50.88 280 LEU A CA 1
ATOM 2186 C C . LEU A 1 280 ? 16.916 -27.579 4.747 1.00 50.88 280 LEU A C 1
ATOM 2188 O O . LEU A 1 280 ? 17.599 -28.488 5.213 1.00 50.88 280 LEU A O 1
ATOM 2192 N N . HIS A 1 281 ? 17.455 -26.580 4.052 1.00 54.69 281 HIS A N 1
ATOM 2193 C CA . HIS A 1 281 ? 18.898 -26.344 4.011 1.00 54.69 281 HIS A CA 1
ATOM 2194 C C . HIS A 1 281 ? 19.261 -25.325 5.092 1.00 54.69 281 HIS A C 1
ATOM 2196 O O . HIS A 1 281 ? 19.304 -24.121 4.850 1.00 54.69 281 HIS A O 1
ATOM 2202 N N . VAL A 1 282 ? 19.460 -25.804 6.319 1.00 52.31 282 VAL A N 1
ATOM 2203 C CA . VAL A 1 282 ? 20.154 -25.019 7.346 1.00 52.31 282 VAL A CA 1
ATOM 2204 C C . VAL A 1 282 ? 21.638 -24.970 6.997 1.00 52.31 282 VAL A C 1
ATOM 2206 O O . VAL A 1 282 ? 22.192 -25.962 6.517 1.00 52.31 282 VAL A O 1
ATOM 2209 N N . LEU A 1 283 ? 22.261 -23.806 7.206 1.00 40.22 283 LEU A N 1
ATOM 2210 C CA . LEU A 1 283 ? 23.717 -23.683 7.183 1.00 40.22 283 LEU A CA 1
ATOM 2211 C C . LEU A 1 283 ? 24.282 -24.753 8.128 1.00 40.22 283 LEU A C 1
ATOM 2213 O O . LEU A 1 283 ? 23.864 -24.819 9.285 1.00 40.22 283 LEU A O 1
ATOM 2217 N N . LYS A 1 284 ? 25.144 -25.623 7.597 1.00 35.31 284 LYS A N 1
ATOM 2218 C CA . LYS A 1 284 ? 26.002 -26.470 8.426 1.00 35.31 284 LYS A CA 1
ATOM 2219 C C . LYS A 1 284 ? 27.068 -25.611 9.085 1.00 35.31 284 LYS A C 1
ATOM 2221 O O . LYS A 1 284 ? 27.530 -24.665 8.408 1.00 35.31 284 LYS A O 1
#